Protein AF-A0A7S1WTT3-F1 (afdb_monomer_lite)

Foldseek 3Di:
DDDDDPDPDDPDPDPPPPPPDDFWDADADPDPFQQPGDDTDDDPCVPPDPVVVVVVVVVCVVCVVVDDDDPDDDDDDPADPVVVCCVVVVVVVVDDDDDDPWFWDQGSVGTDTQQPALVCLVVPPVADPVQSVLVLVVVVVCCQVDLDCRNPDPVVCPPPCPVVRDGPPGPRPDDPVPDDPPDDLLVVVVVSVHDPVVSVCCQCVPVVHDD

InterPro domains:
  IPR018203 GDP dissociation inhibitor [PF00996] (63-145)
  IPR018203 GDP dissociation inhibitor [PR00891] (65-82)
  IPR018203 GDP dissociation inhibitor [PR00891] (82-98)
  IPR018203 GDP dissociation inhibitor [PR00891] (131-146)
  IPR018203 GDP dissociation inhibitor [PTHR11787] (59-209)
  IPR036188 FAD/NAD(P)-binding domain superfamily [SSF51905] (62-211)

Structure (mmCIF, N/CA/C/O backbone):
data_AF-A0A7S1WTT3-F1
#
_entry.id   AF-A0A7S1WTT3-F1
#
loop_
_atom_site.group_PDB
_atom_site.id
_atom_site.type_symbol
_atom_site.label_atom_id
_atom_site.label_alt_id
_atom_site.label_comp_id
_atom_site.label_asym_id
_atom_site.label_entity_id
_atom_site.label_seq_id
_atom_site.pdbx_PDB_ins_code
_atom_site.Cartn_x
_atom_site.Cartn_y
_atom_site.Cartn_z
_atom_site.occupancy
_atom_site.B_iso_or_equiv
_atom_site.auth_seq_id
_atom_site.auth_comp_id
_atom_site.auth_asym_id
_atom_site.auth_atom_id
_atom_site.pdbx_PDB_model_num
ATOM 1 N N . SER A 1 1 ? 20.575 56.462 -2.045 1.00 34.00 1 SER A N 1
ATOM 2 C CA . SER A 1 1 ? 19.431 55.923 -1.288 1.00 34.00 1 SER A CA 1
ATOM 3 C C . SER A 1 1 ? 19.045 54.595 -1.907 1.00 34.00 1 SER A C 1
ATOM 5 O O . SER A 1 1 ? 18.912 54.528 -3.119 1.00 34.00 1 SER A O 1
ATOM 7 N N . SER A 1 2 ? 18.969 53.575 -1.046 1.00 36.66 2 SER A N 1
ATOM 8 C CA . SER A 1 2 ? 18.465 52.206 -1.247 1.00 36.66 2 SER A CA 1
ATOM 9 C C . SER A 1 2 ? 19.063 51.354 -2.376 1.00 36.66 2 SER A C 1
ATOM 11 O O . SER A 1 2 ? 18.469 51.181 -3.435 1.00 36.66 2 SER A O 1
ATOM 13 N N . THR A 1 3 ? 20.202 50.733 -2.069 1.00 34.28 3 THR A N 1
ATOM 14 C CA . THR A 1 3 ? 20.540 49.366 -2.487 1.00 34.28 3 THR A CA 1
ATOM 15 C C . THR A 1 3 ? 19.534 48.395 -1.858 1.00 34.28 3 THR A C 1
ATOM 17 O O . THR A 1 3 ? 19.451 48.324 -0.632 1.00 34.28 3 THR A O 1
ATOM 20 N N . GLY A 1 4 ? 18.737 47.708 -2.678 1.00 31.39 4 GLY A N 1
ATOM 21 C CA . GLY A 1 4 ? 17.879 46.605 -2.243 1.00 31.39 4 GLY A CA 1
ATOM 22 C C . GLY A 1 4 ? 18.696 45.320 -2.232 1.00 31.39 4 GLY A C 1
ATOM 23 O O . GLY A 1 4 ? 19.280 44.962 -3.250 1.00 31.39 4 GLY A O 1
ATOM 24 N N . CYS A 1 5 ? 18.799 44.694 -1.065 1.00 32.31 5 CYS A N 1
ATOM 25 C CA . CYS A 1 5 ? 19.439 43.403 -0.884 1.00 32.31 5 CYS A CA 1
ATOM 26 C C . CYS A 1 5 ? 18.532 42.315 -1.471 1.00 32.31 5 CYS A C 1
ATOM 28 O O . CYS A 1 5 ? 17.424 42.121 -0.976 1.00 32.31 5 CYS A O 1
ATOM 30 N N . ASP A 1 6 ? 19.007 41.617 -2.501 1.00 34.12 6 ASP A N 1
ATOM 31 C CA . ASP A 1 6 ? 18.512 40.287 -2.847 1.00 34.12 6 ASP A CA 1
ATOM 32 C C . ASP A 1 6 ? 18.992 39.325 -1.750 1.00 34.12 6 ASP A C 1
ATOM 34 O O . ASP A 1 6 ? 20.166 38.950 -1.704 1.00 34.12 6 ASP A O 1
ATOM 38 N N . GLU A 1 7 ? 18.108 38.986 -0.811 1.00 33.00 7 GLU A N 1
ATOM 39 C CA . GLU A 1 7 ? 18.337 37.867 0.104 1.00 33.00 7 GLU A CA 1
ATOM 40 C C . GLU A 1 7 ? 18.174 36.552 -0.674 1.00 33.00 7 GLU A C 1
ATOM 42 O O . GLU A 1 7 ? 17.130 36.335 -1.298 1.00 33.00 7 GLU A O 1
ATOM 47 N N . PRO A 1 8 ? 19.172 35.653 -0.662 1.00 31.64 8 P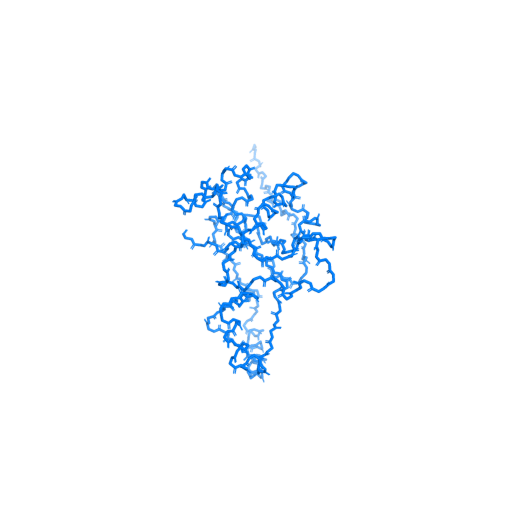RO A N 1
ATOM 48 C CA . PRO A 1 8 ? 18.992 34.319 -1.203 1.00 31.64 8 PRO A CA 1
ATOM 49 C C . PRO A 1 8 ? 18.036 33.546 -0.289 1.00 31.64 8 PRO A C 1
ATOM 51 O O . PRO A 1 8 ? 18.230 33.491 0.924 1.00 31.64 8 PRO A O 1
ATOM 54 N N . LEU A 1 9 ? 16.997 32.958 -0.888 1.00 34.19 9 LEU A N 1
ATOM 55 C CA . LEU A 1 9 ? 16.104 32.005 -0.234 1.00 34.19 9 LEU A CA 1
ATOM 56 C C . LEU A 1 9 ? 16.960 30.914 0.421 1.00 34.19 9 LEU A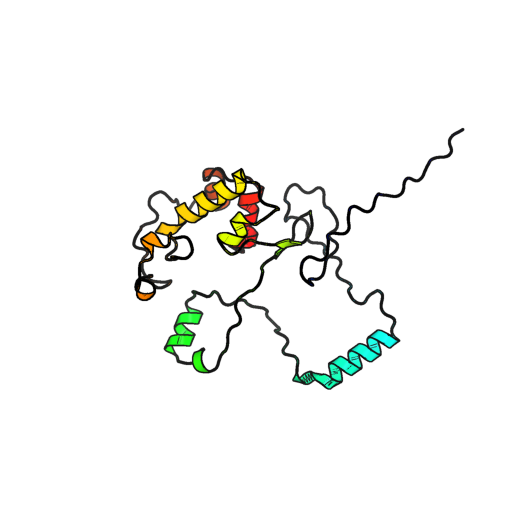 C 1
ATOM 58 O O . LEU A 1 9 ? 17.643 30.175 -0.287 1.00 34.19 9 LEU A O 1
ATOM 62 N N . GLU A 1 10 ? 16.946 30.844 1.754 1.00 29.45 10 GLU A N 1
ATOM 63 C CA . GLU A 1 10 ? 17.620 29.781 2.495 1.00 29.45 10 GLU A CA 1
ATOM 64 C C . GLU A 1 10 ? 17.136 28.419 1.982 1.00 29.45 10 GLU A C 1
ATOM 66 O O . GLU A 1 10 ? 15.959 28.064 2.103 1.00 29.45 10 GLU A O 1
ATOM 71 N N . GLU A 1 11 ? 18.058 27.652 1.401 1.00 32.59 11 GLU A N 1
ATOM 72 C CA . GLU A 1 11 ? 17.874 26.227 1.177 1.00 32.59 11 GLU A CA 1
ATOM 73 C C . GLU A 1 11 ? 17.724 25.569 2.552 1.00 32.59 11 GLU A C 1
ATOM 75 O O . GLU A 1 11 ? 18.688 25.405 3.302 1.00 32.59 11 GLU A O 1
ATOM 80 N N . GLY A 1 12 ? 16.479 25.237 2.907 1.00 32.75 12 GLY A N 1
ATOM 81 C CA . GLY A 1 12 ? 16.183 24.416 4.075 1.00 32.75 12 GLY A CA 1
ATOM 82 C C . GLY A 1 12 ? 16.983 23.108 4.027 1.00 32.75 12 GLY A C 1
ATOM 83 O O . GLY A 1 12 ? 17.355 22.658 2.939 1.00 32.75 12 GLY A O 1
ATOM 84 N N . PRO A 1 13 ? 17.266 22.492 5.189 1.00 31.33 13 PRO A N 1
ATOM 85 C CA . PRO A 1 13 ? 18.195 21.376 5.274 1.00 31.33 13 PRO A CA 1
ATOM 86 C C . PRO A 1 13 ? 17.772 20.280 4.300 1.00 31.33 13 PRO A C 1
ATOM 88 O O . PRO A 1 13 ? 16.629 19.818 4.339 1.00 31.33 13 PRO A O 1
ATOM 91 N N . ALA A 1 14 ? 18.704 19.903 3.419 1.00 36.41 14 ALA A N 1
ATOM 92 C CA . ALA A 1 14 ? 18.564 18.767 2.528 1.00 36.41 14 ALA A CA 1
ATOM 93 C C . ALA A 1 14 ? 18.059 17.590 3.361 1.00 36.41 14 ALA A C 1
ATOM 95 O O . ALA A 1 14 ? 18.724 17.172 4.310 1.00 36.41 14 ALA A O 1
ATOM 96 N N . LEU A 1 15 ? 16.840 17.140 3.057 1.00 41.00 15 LEU A N 1
ATOM 97 C CA . LEU A 1 15 ? 16.194 16.035 3.742 1.00 41.00 15 LEU A CA 1
ATOM 98 C C . LEU A 1 15 ? 17.128 14.835 3.595 1.00 41.00 15 LEU A C 1
ATOM 100 O O . LEU A 1 15 ? 17.243 14.279 2.502 1.00 41.00 15 LEU A O 1
ATOM 104 N N . GLU A 1 16 ? 17.871 14.538 4.662 1.00 37.72 16 GLU A N 1
ATOM 105 C CA . GLU A 1 16 ? 18.918 13.531 4.637 1.00 37.72 16 GLU A CA 1
ATOM 106 C C . GLU A 1 16 ? 18.354 12.228 4.082 1.00 37.72 16 GLU A C 1
ATOM 108 O O . GLU A 1 16 ? 17.255 11.789 4.434 1.00 37.72 16 GLU A O 1
ATOM 113 N N . ASP A 1 17 ? 19.145 11.665 3.176 1.00 40.88 17 ASP A N 1
ATOM 114 C CA . ASP A 1 17 ? 18.942 10.463 2.385 1.00 40.88 17 ASP A CA 1
ATOM 115 C C . ASP A 1 17 ? 18.774 9.233 3.298 1.00 40.88 17 ASP A C 1
ATOM 117 O O . ASP A 1 17 ? 19.653 8.385 3.465 1.00 40.88 17 ASP A O 1
ATOM 121 N N . LEU A 1 18 ? 17.631 9.154 3.977 1.00 39.03 18 LEU A N 1
ATOM 122 C CA . LEU A 1 18 ? 17.260 8.030 4.818 1.00 39.03 18 LEU A CA 1
ATOM 123 C C . LEU A 1 18 ? 16.815 6.883 3.904 1.00 39.03 18 LEU A C 1
ATOM 125 O O . LEU A 1 18 ? 15.642 6.734 3.558 1.00 39.03 18 LEU A O 1
ATOM 129 N N . ALA A 1 19 ? 17.798 6.038 3.586 1.00 36.78 19 ALA A N 1
ATOM 130 C CA . ALA A 1 19 ? 17.664 4.679 3.060 1.00 36.78 19 ALA A CA 1
ATOM 131 C C . ALA A 1 19 ? 17.569 4.491 1.532 1.00 36.78 19 ALA A C 1
ATOM 133 O O . ALA A 1 19 ? 16.895 3.564 1.080 1.00 36.78 19 ALA A O 1
ATOM 134 N N . GLY A 1 20 ? 18.304 5.277 0.736 1.00 39.34 20 GLY A N 1
ATOM 135 C CA . GLY A 1 20 ? 18.549 4.946 -0.677 1.00 39.34 20 GLY A CA 1
ATOM 136 C C . GLY A 1 20 ? 17.296 5.023 -1.545 1.00 39.34 20 GLY A C 1
ATOM 137 O O . GLY A 1 20 ? 17.047 4.157 -2.386 1.00 39.34 20 GLY A O 1
ATOM 138 N N . LEU A 1 21 ? 16.479 6.044 -1.311 1.00 44.81 21 LEU A N 1
ATOM 139 C CA . LEU A 1 21 ? 15.211 6.242 -1.995 1.00 44.81 21 LEU A CA 1
ATOM 140 C C . LEU A 1 21 ? 15.162 7.652 -2.542 1.00 44.81 21 LEU A C 1
ATOM 142 O O . LEU A 1 21 ? 15.484 8.605 -1.845 1.00 44.81 21 LEU A O 1
ATOM 146 N N . THR A 1 22 ? 14.743 7.754 -3.801 1.00 49.81 22 THR A N 1
ATOM 147 C CA . THR A 1 22 ? 14.678 8.997 -4.562 1.00 49.81 22 THR A CA 1
ATOM 148 C C . THR A 1 22 ? 13.976 10.082 -3.750 1.00 49.81 22 THR A C 1
ATOM 150 O O . THR A 1 22 ? 12.755 10.055 -3.593 1.00 49.81 22 THR A O 1
ATOM 153 N N . ALA A 1 23 ? 14.750 11.036 -3.229 1.00 53.06 23 ALA A N 1
ATOM 154 C CA . ALA A 1 23 ? 14.215 12.281 -2.713 1.00 53.06 23 ALA A CA 1
ATOM 155 C C . ALA A 1 23 ? 13.530 12.978 -3.888 1.00 53.06 23 ALA A C 1
ATOM 157 O O . ALA A 1 23 ? 14.186 13.333 -4.868 1.00 53.06 23 ALA A O 1
ATOM 158 N N . VAL A 1 24 ? 12.204 13.097 -3.836 1.00 59.31 24 VAL A N 1
ATOM 159 C CA . VAL A 1 24 ? 11.477 13.759 -4.913 1.00 59.31 24 VAL A CA 1
ATOM 160 C C . VAL A 1 24 ? 11.157 15.183 -4.487 1.00 59.31 24 VAL A C 1
ATOM 162 O O . VAL A 1 24 ? 10.473 15.355 -3.475 1.00 59.31 24 VAL A O 1
ATOM 165 N N . PRO A 1 25 ? 11.635 16.204 -5.220 1.00 58.38 25 PRO A N 1
ATOM 166 C CA . PRO A 1 25 ? 11.313 17.584 -4.908 1.00 58.38 25 PRO A CA 1
ATOM 167 C C . PRO A 1 25 ? 9.807 17.792 -5.089 1.00 58.38 25 PRO A C 1
ATOM 169 O O . PRO A 1 25 ? 9.249 17.606 -6.175 1.00 58.38 25 PRO A O 1
ATOM 172 N N . VAL A 1 26 ? 9.136 18.156 -3.998 1.00 60.28 26 VAL A N 1
ATOM 173 C CA . VAL A 1 26 ? 7.712 18.497 -3.995 1.00 60.28 26 VAL A CA 1
ATOM 174 C C . VAL A 1 26 ? 7.597 20.009 -3.961 1.00 60.28 26 VAL A C 1
ATOM 176 O O . VAL A 1 26 ? 8.197 20.659 -3.109 1.00 60.28 26 VAL A O 1
ATOM 179 N N . VAL A 1 27 ? 6.820 20.579 -4.881 1.00 60.09 27 VAL A N 1
ATOM 180 C CA . VAL A 1 27 ? 6.508 22.010 -4.838 1.00 60.09 27 VAL A CA 1
ATOM 181 C C . VAL A 1 27 ? 5.526 22.249 -3.681 1.00 60.09 27 VAL A C 1
ATOM 183 O O . VAL A 1 27 ? 4.437 21.662 -3.705 1.00 60.09 27 VAL A O 1
ATOM 186 N N . PRO A 1 28 ? 5.862 23.087 -2.678 1.00 56.00 28 PRO A N 1
ATOM 187 C CA . PRO A 1 28 ? 4.945 23.396 -1.587 1.00 56.00 28 PRO A CA 1
ATOM 188 C C . PRO A 1 28 ? 3.672 24.049 -2.140 1.00 56.00 28 PRO A C 1
ATOM 190 O O . PRO A 1 28 ? 3.745 24.948 -2.977 1.00 56.00 28 PRO A O 1
ATOM 193 N N . ASN A 1 29 ? 2.499 23.621 -1.669 1.00 56.88 29 ASN A N 1
ATOM 194 C CA . ASN A 1 29 ? 1.217 24.240 -2.014 1.00 56.88 29 ASN A CA 1
ATOM 195 C C . ASN A 1 29 ? 0.526 24.753 -0.744 1.00 56.88 29 ASN A C 1
ATOM 197 O O . ASN A 1 29 ? 0.441 23.996 0.223 1.00 56.88 29 ASN A O 1
ATOM 201 N N . PRO A 1 30 ? -0.005 25.989 -0.743 1.00 55.06 30 PRO A N 1
ATOM 202 C CA . PRO A 1 30 ? -0.791 26.542 0.363 1.00 55.06 30 PRO A CA 1
ATOM 203 C C . PRO A 1 30 ? -2.171 25.885 0.603 1.00 55.06 30 PRO A C 1
ATOM 205 O O . PRO A 1 30 ? -2.935 26.384 1.427 1.00 55.06 30 PRO A O 1
ATOM 208 N N . ALA A 1 31 ? -2.539 24.809 -0.102 1.00 56.53 31 ALA A N 1
ATOM 209 C CA . ALA A 1 31 ? -3.820 24.125 0.090 1.00 56.53 31 ALA A CA 1
ATOM 210 C C . ALA A 1 31 ? -3.986 23.519 1.504 1.00 56.53 31 ALA A C 1
ATOM 212 O O . ALA A 1 31 ? -3.024 23.108 2.147 1.00 56.53 31 ALA A O 1
ATOM 213 N N . SER A 1 32 ? -5.237 23.444 1.976 1.00 56.31 32 SER A N 1
ATOM 214 C CA . SER A 1 32 ? -5.604 23.055 3.349 1.00 56.31 32 SER A CA 1
ATOM 215 C C . SER A 1 32 ? -5.439 21.567 3.681 1.00 56.31 32 SER A C 1
ATOM 217 O O . SER A 1 32 ? -5.483 21.214 4.858 1.00 56.31 32 SER A O 1
ATOM 219 N N . SER A 1 33 ? -5.259 20.702 2.678 1.00 63.56 33 SER A N 1
ATOM 220 C CA . SER A 1 33 ? -5.008 19.269 2.860 1.00 63.56 33 SER A CA 1
ATOM 221 C C . SER A 1 33 ? -3.569 18.942 2.483 1.00 63.56 33 SER A C 1
ATOM 223 O O . SER A 1 33 ? -3.071 19.376 1.440 1.00 63.56 33 SER A O 1
ATOM 225 N N . CYS A 1 34 ? -2.897 18.121 3.294 1.00 52.19 34 CYS A N 1
ATOM 226 C CA . CYS A 1 34 ? -1.527 17.709 2.996 1.00 52.19 34 CYS A CA 1
ATOM 227 C C . CYS A 1 34 ? -1.426 16.737 1.801 1.00 52.19 34 CYS A C 1
ATOM 229 O O . CYS A 1 34 ? -0.313 16.450 1.366 1.00 52.19 34 CYS A O 1
ATOM 231 N N . PHE A 1 35 ? -2.561 16.318 1.220 1.00 57.34 35 PHE A N 1
ATOM 232 C CA . PHE A 1 35 ? -2.655 15.394 0.080 1.00 57.34 35 PHE A CA 1
ATOM 233 C C . PHE A 1 35 ? -3.205 16.023 -1.217 1.00 57.34 35 PHE A C 1
ATOM 235 O O . PHE A 1 35 ? -3.207 15.373 -2.265 1.00 57.34 35 PHE A O 1
ATOM 242 N N . SER A 1 36 ? -3.649 17.288 -1.198 1.00 55.47 36 SER A N 1
ATOM 243 C CA . SER A 1 36 ? -4.337 17.919 -2.340 1.00 55.47 36 SER A CA 1
ATOM 244 C C . SER A 1 36 ? -3.418 18.544 -3.401 1.00 55.47 36 SER A C 1
ATOM 246 O O . SER A 1 36 ? -3.912 19.143 -4.354 1.00 55.47 36 SER A O 1
ATOM 248 N N . CYS A 1 37 ? -2.090 18.423 -3.285 1.00 51.19 37 CYS A N 1
ATOM 249 C CA . CYS A 1 37 ? -1.160 18.921 -4.301 1.00 51.19 37 CYS A CA 1
ATOM 250 C C . CYS A 1 37 ? -0.267 17.811 -4.846 1.00 51.19 37 CYS A C 1
ATOM 252 O O . CYS A 1 37 ? 0.665 17.368 -4.181 1.00 51.19 37 CYS A O 1
ATOM 254 N N . ARG A 1 38 ? -0.539 17.368 -6.075 1.00 60.22 38 ARG A N 1
ATOM 255 C CA . ARG A 1 38 ? 0.203 16.277 -6.717 1.00 60.22 38 ARG A CA 1
ATOM 256 C C . ARG A 1 38 ? 0.833 16.738 -8.030 1.00 60.22 38 ARG A C 1
ATOM 258 O O . ARG A 1 38 ? 0.511 16.213 -9.090 1.00 60.22 38 ARG A O 1
ATOM 265 N N . LYS A 1 39 ? 1.729 17.730 -7.983 1.00 60.25 39 LYS A N 1
ATOM 266 C CA . LYS A 1 39 ? 2.664 17.957 -9.096 1.00 60.25 39 LYS A CA 1
ATOM 267 C C . LYS A 1 39 ? 4.067 17.589 -8.644 1.00 60.25 39 LYS A C 1
ATOM 269 O O . LYS A 1 39 ? 4.728 18.340 -7.935 1.00 60.25 39 LYS A O 1
ATOM 274 N N . LEU A 1 40 ? 4.471 16.392 -9.045 1.00 65.56 40 LEU A N 1
ATOM 275 C CA . LEU A 1 40 ? 5.802 15.859 -8.831 1.00 65.56 40 LEU A CA 1
ATOM 276 C C . LEU A 1 40 ? 6.669 16.236 -10.034 1.00 65.56 40 LEU A C 1
ATOM 278 O O . LEU A 1 40 ? 6.284 15.948 -11.169 1.00 65.56 40 LEU A O 1
ATOM 282 N N . VAL A 1 41 ? 7.816 16.874 -9.807 1.00 67.69 41 VAL A N 1
ATOM 283 C CA . VAL A 1 41 ? 8.829 17.042 -10.856 1.00 67.69 41 VAL A CA 1
ATOM 284 C C . VAL A 1 41 ? 9.845 15.925 -10.668 1.00 67.69 41 VAL A C 1
ATOM 286 O O . VAL A 1 41 ? 10.650 15.954 -9.743 1.00 67.69 41 VAL A O 1
ATOM 289 N N . TRP A 1 42 ? 9.754 14.904 -11.516 1.00 71.12 42 TRP A N 1
ATOM 290 C CA . TRP A 1 42 ? 10.655 13.756 -11.514 1.00 71.12 42 TRP A CA 1
ATOM 291 C C . TRP A 1 42 ? 11.407 13.747 -12.845 1.00 71.12 42 TRP A C 1
ATOM 293 O O . TRP A 1 42 ? 10.859 13.329 -13.863 1.00 71.12 42 TRP A O 1
ATOM 303 N N . ASP A 1 43 ? 12.652 14.222 -12.836 1.00 76.31 43 ASP A N 1
ATOM 304 C CA . ASP A 1 43 ? 13.564 14.126 -13.979 1.00 76.31 43 ASP A CA 1
ATOM 305 C C . ASP A 1 43 ? 14.957 13.638 -13.532 1.00 76.31 43 ASP A C 1
ATOM 307 O O . ASP A 1 43 ? 15.884 14.426 -13.344 1.00 76.31 43 ASP A O 1
ATOM 311 N N . PRO A 1 44 ? 15.126 12.321 -13.321 1.00 75.81 44 PRO A N 1
ATOM 312 C CA . PRO A 1 44 ? 16.371 11.726 -12.845 1.00 75.81 44 PRO A CA 1
ATOM 313 C C . PRO A 1 44 ? 17.454 11.701 -13.932 1.00 75.81 44 PRO A C 1
ATOM 315 O O . PRO A 1 44 ? 18.582 11.277 -13.667 1.00 75.81 44 PRO A O 1
ATOM 318 N N . TYR A 1 45 ? 17.114 12.104 -15.161 1.00 82.50 45 TYR A N 1
ATOM 319 C CA . TYR A 1 45 ? 17.997 12.067 -16.320 1.00 82.50 45 TYR A CA 1
ATOM 320 C C . TYR A 1 45 ? 18.295 13.459 -16.892 1.00 82.50 45 TYR A C 1
ATOM 322 O O . TYR A 1 45 ? 19.216 13.569 -17.692 1.00 82.50 45 TYR A O 1
ATOM 330 N N . GLY A 1 46 ? 17.607 14.516 -16.452 1.00 79.88 46 GLY A N 1
ATOM 331 C CA . GLY A 1 46 ? 17.738 15.874 -16.994 1.00 79.88 46 GLY A CA 1
ATOM 332 C C . GLY A 1 46 ? 19.121 16.509 -16.861 1.00 79.88 46 GLY A C 1
ATOM 333 O O . GLY A 1 46 ? 19.462 17.400 -17.630 1.00 79.88 46 GLY A O 1
ATOM 334 N N . ALA A 1 47 ? 19.940 16.034 -15.919 1.00 81.75 47 ALA A N 1
ATOM 335 C CA . ALA A 1 47 ? 21.327 16.472 -15.755 1.00 81.75 47 ALA A CA 1
ATOM 336 C C . ALA A 1 47 ? 22.340 15.658 -16.587 1.00 81.75 47 ALA A C 1
ATOM 338 O O . ALA A 1 47 ? 23.528 15.976 -16.567 1.00 81.75 47 ALA A O 1
ATOM 339 N N . ARG A 1 48 ? 21.909 14.593 -17.279 1.00 86.88 48 ARG A N 1
ATOM 340 C CA . ARG A 1 48 ? 22.801 13.705 -18.040 1.00 86.88 48 ARG A CA 1
ATOM 341 C C . ARG A 1 48 ? 22.980 14.193 -19.471 1.00 86.88 48 ARG A C 1
ATOM 343 O O . ARG A 1 48 ? 22.031 14.629 -20.116 1.00 86.88 48 ARG A O 1
ATOM 350 N N . SER A 1 49 ? 24.196 14.060 -19.983 1.00 94.12 49 SER A N 1
ATOM 351 C CA . SER A 1 49 ? 24.499 14.300 -21.393 1.00 94.12 49 SER A CA 1
ATOM 352 C C . SER A 1 49 ? 23.874 13.234 -22.303 1.00 94.12 49 SER A C 1
ATOM 354 O O . SER A 1 49 ? 23.583 12.110 -21.882 1.00 94.12 49 SER A O 1
ATOM 356 N N . GLU A 1 50 ? 23.704 13.566 -23.585 1.00 91.50 50 GLU A N 1
ATOM 357 C CA . GLU A 1 50 ? 23.169 12.624 -24.578 1.00 91.50 50 GLU A CA 1
ATOM 358 C C . GLU A 1 50 ? 24.064 11.378 -24.717 1.00 91.50 50 GLU A C 1
ATOM 360 O O . GLU A 1 50 ? 23.567 10.261 -24.854 1.00 91.50 50 GLU A O 1
ATOM 365 N N . GLU A 1 51 ? 25.385 11.543 -24.598 1.00 93.50 51 GLU A N 1
ATOM 366 C CA . GLU A 1 51 ? 26.350 10.438 -24.648 1.00 93.50 51 GLU A CA 1
ATOM 367 C C . GLU A 1 51 ? 26.161 9.462 -23.477 1.00 93.50 51 GLU A C 1
ATOM 369 O O . GLU A 1 51 ? 26.110 8.244 -23.675 1.00 93.50 51 GLU A O 1
ATOM 374 N N . GLU A 1 52 ? 25.977 9.981 -22.259 1.00 92.69 52 GLU A N 1
ATOM 375 C CA . GLU A 1 52 ? 25.682 9.166 -21.075 1.00 92.69 52 GLU A CA 1
ATOM 376 C C . GLU A 1 52 ? 24.333 8.448 -21.203 1.00 92.69 52 GLU A C 1
ATOM 378 O O . GLU A 1 52 ? 24.211 7.279 -20.824 1.00 92.69 52 GLU A O 1
ATOM 383 N N . MET A 1 53 ? 23.323 9.113 -21.770 1.00 92.12 53 MET A N 1
ATOM 384 C CA . MET A 1 53 ? 22.017 8.507 -22.039 1.00 92.12 53 MET A CA 1
ATOM 385 C C . MET A 1 53 ? 22.103 7.390 -23.080 1.00 92.12 53 MET A C 1
ATOM 387 O O . MET A 1 53 ? 21.460 6.345 -22.928 1.00 92.12 53 MET A O 1
ATOM 391 N N . GLN A 1 54 ? 22.924 7.562 -24.115 1.00 92.88 54 GLN A N 1
ATOM 392 C CA . GLN A 1 54 ? 23.153 6.548 -25.139 1.00 92.88 54 GLN A CA 1
ATOM 393 C C . GLN A 1 54 ? 23.889 5.329 -24.569 1.00 92.88 54 GLN A C 1
ATOM 395 O O . GLN A 1 54 ? 23.494 4.190 -24.836 1.00 92.88 54 GLN A O 1
ATOM 400 N N . ALA A 1 55 ? 24.905 5.553 -23.734 1.00 93.38 55 ALA A N 1
ATOM 401 C CA . ALA A 1 55 ? 25.606 4.488 -23.025 1.00 93.38 55 ALA A CA 1
ATOM 402 C C . ALA A 1 55 ? 24.665 3.719 -22.081 1.00 93.38 55 ALA A C 1
ATOM 404 O O . ALA A 1 55 ? 24.675 2.486 -22.079 1.00 93.38 55 ALA A O 1
ATOM 405 N N . LEU A 1 56 ? 23.798 4.423 -21.342 1.00 90.44 56 LEU A N 1
ATOM 406 C CA . LEU A 1 56 ? 22.795 3.812 -20.466 1.00 90.44 56 LEU A CA 1
ATOM 407 C C . LEU A 1 56 ? 21.801 2.953 -21.256 1.00 90.44 56 LEU A C 1
ATOM 409 O O . LEU A 1 56 ? 21.538 1.814 -20.876 1.00 90.44 56 LEU A O 1
ATOM 413 N N . ARG A 1 57 ? 21.277 3.460 -22.380 1.00 91.06 57 ARG A N 1
ATOM 414 C CA . ARG A 1 57 ? 20.384 2.691 -23.265 1.00 91.06 57 ARG A CA 1
ATOM 415 C C . ARG A 1 57 ? 21.065 1.432 -23.793 1.00 91.06 57 ARG A C 1
ATOM 417 O O . ARG A 1 57 ? 20.448 0.369 -23.806 1.00 91.06 57 ARG A O 1
ATOM 424 N N . ALA A 1 58 ? 22.329 1.538 -24.200 1.00 94.06 58 ALA A N 1
ATOM 425 C CA . ALA A 1 58 ? 23.102 0.392 -24.664 1.00 94.06 58 ALA A CA 1
ATOM 426 C C . ALA A 1 58 ? 23.307 -0.646 -23.548 1.00 94.06 58 ALA A C 1
ATOM 428 O O . ALA A 1 58 ? 23.177 -1.844 -23.800 1.00 94.06 58 ALA A O 1
ATOM 429 N N . ASP A 1 59 ? 23.586 -0.213 -22.317 1.00 91.62 59 ASP A N 1
ATOM 430 C CA . ASP A 1 59 ? 23.728 -1.107 -21.164 1.00 91.62 59 ASP A CA 1
ATOM 431 C C . ASP A 1 59 ? 22.411 -1.802 -20.783 1.00 91.62 59 ASP A C 1
ATOM 433 O O . ASP A 1 59 ? 22.375 -3.025 -20.621 1.00 91.62 59 ASP A O 1
ATOM 437 N N . VAL A 1 60 ? 21.308 -1.051 -20.716 1.00 90.88 60 VAL A N 1
ATOM 438 C CA . VAL A 1 60 ? 19.968 -1.608 -20.468 1.00 90.88 60 VAL A CA 1
ATOM 439 C C . VAL A 1 60 ? 19.605 -2.615 -21.560 1.00 90.88 60 VAL A C 1
ATOM 441 O O . VAL A 1 60 ? 19.137 -3.711 -21.250 1.00 90.88 60 VAL A O 1
ATOM 444 N N . GLY A 1 61 ? 19.903 -2.293 -22.823 1.00 92.69 61 GLY A N 1
ATOM 445 C CA . GLY A 1 61 ? 19.677 -3.173 -23.970 1.00 92.69 61 GLY A CA 1
ATOM 446 C C . GLY A 1 61 ? 20.443 -4.496 -23.886 1.00 92.69 61 GLY A C 1
ATOM 447 O O . GLY A 1 61 ? 19.877 -5.546 -24.183 1.00 92.69 61 GLY A O 1
ATOM 448 N N . LYS A 1 62 ? 21.693 -4.489 -23.399 1.00 95.19 62 LYS A N 1
ATOM 449 C CA . LYS A 1 62 ? 22.474 -5.726 -23.177 1.00 95.19 62 LYS A CA 1
ATOM 450 C C . LYS A 1 62 ? 21.815 -6.673 -22.174 1.00 95.19 62 LYS A C 1
ATOM 452 O O . LYS A 1 62 ? 22.034 -7.879 -22.243 1.00 95.19 62 LYS A O 1
ATOM 457 N N . ARG A 1 63 ? 21.025 -6.138 -21.241 1.00 92.81 63 ARG A N 1
ATOM 458 C CA . ARG A 1 63 ? 20.358 -6.890 -20.171 1.00 92.81 63 ARG A CA 1
ATOM 459 C C . ARG A 1 63 ? 18.842 -6.932 -20.346 1.00 92.81 63 ARG A C 1
ATOM 461 O O . ARG A 1 63 ? 18.147 -7.138 -19.362 1.00 92.81 63 ARG A O 1
ATOM 468 N N . ALA A 1 64 ? 18.325 -6.776 -21.568 1.00 90.94 64 ALA A N 1
ATOM 469 C CA . ALA A 1 64 ? 16.885 -6.680 -21.829 1.00 90.94 64 ALA A CA 1
ATOM 470 C C . ALA A 1 64 ? 16.062 -7.807 -21.167 1.00 90.94 64 ALA A C 1
ATOM 472 O O . ALA A 1 64 ? 15.049 -7.532 -20.536 1.00 90.94 64 ALA A O 1
ATOM 473 N N . ASN A 1 65 ? 16.552 -9.052 -21.212 1.00 93.12 65 ASN A N 1
ATOM 474 C CA . ASN A 1 65 ? 15.869 -10.221 -20.637 1.00 93.12 65 ASN A CA 1
ATOM 475 C C . ASN A 1 65 ? 15.953 -10.322 -19.102 1.00 93.12 65 ASN A C 1
ATOM 477 O O . ASN A 1 65 ? 15.345 -11.213 -18.519 1.00 93.12 65 ASN A O 1
ATOM 481 N N . ALA A 1 66 ? 16.730 -9.459 -18.445 1.00 94.38 66 ALA A N 1
ATOM 482 C CA . ALA A 1 66 ? 16.820 -9.408 -16.986 1.00 94.38 66 ALA A CA 1
ATOM 483 C C . ALA A 1 66 ? 15.732 -8.520 -16.361 1.00 94.38 66 ALA A C 1
ATOM 485 O O . ALA A 1 66 ? 15.622 -8.462 -15.138 1.00 94.38 66 ALA A O 1
ATOM 486 N N . TRP A 1 67 ? 14.952 -7.812 -17.182 1.00 92.25 67 TRP A N 1
ATOM 487 C CA . TRP A 1 67 ? 13.921 -6.891 -16.725 1.00 92.25 67 TRP A CA 1
ATOM 488 C C . TRP A 1 67 ? 12.537 -7.493 -16.944 1.00 92.25 67 TRP A C 1
ATOM 490 O O . TRP A 1 67 ? 12.222 -7.996 -18.018 1.00 92.25 67 TRP A O 1
ATOM 500 N N . SER A 1 68 ? 11.695 -7.399 -15.922 1.00 92.56 68 SER A N 1
ATOM 501 C CA . SER A 1 68 ? 10.254 -7.620 -16.022 1.00 92.56 68 SER A CA 1
ATOM 502 C C . SER A 1 68 ? 9.579 -6.311 -15.644 1.00 92.56 68 SER A C 1
ATOM 504 O O . SER A 1 68 ? 9.841 -5.774 -14.570 1.00 92.56 68 SER A O 1
ATOM 506 N N . ILE A 1 69 ? 8.796 -5.752 -16.566 1.00 92.25 69 ILE A N 1
ATOM 507 C CA . ILE A 1 69 ? 8.122 -4.467 -16.380 1.00 92.25 69 ILE A CA 1
ATOM 508 C C . ILE A 1 69 ? 6.628 -4.739 -16.333 1.00 92.25 69 ILE A C 1
ATOM 510 O O . ILE A 1 69 ? 6.036 -5.174 -17.322 1.00 92.25 69 ILE A O 1
ATOM 514 N N . ASP A 1 70 ? 6.026 -4.448 -15.189 1.00 94.56 70 ASP A N 1
ATOM 515 C CA . ASP A 1 70 ? 4.590 -4.578 -15.021 1.00 94.56 70 ASP A CA 1
ATOM 516 C C . ASP A 1 70 ? 3.874 -3.437 -15.742 1.00 94.56 70 ASP A C 1
ATOM 518 O O . ASP A 1 70 ? 4.111 -2.257 -15.482 1.00 94.56 70 ASP A O 1
ATOM 522 N N . VAL A 1 71 ? 2.954 -3.791 -16.640 1.00 94.94 71 VAL A N 1
ATOM 523 C CA . VAL A 1 71 ? 2.084 -2.815 -17.319 1.00 94.94 71 VAL A CA 1
ATOM 524 C C . VAL A 1 71 ? 1.033 -2.263 -16.353 1.00 94.94 71 VAL A C 1
ATOM 526 O O . VAL A 1 71 ? 0.624 -1.109 -16.458 1.00 94.94 71 VAL A O 1
ATOM 529 N N . VAL A 1 72 ? 0.595 -3.090 -15.400 1.00 94.00 72 VAL A N 1
ATOM 530 C CA . VAL A 1 72 ? -0.397 -2.731 -14.385 1.00 94.00 72 VAL A CA 1
ATOM 531 C C . VAL A 1 72 ? 0.162 -3.119 -13.017 1.00 94.00 72 VAL A C 1
ATOM 533 O O . VAL A 1 72 ? -0.032 -4.257 -12.589 1.00 94.00 72 VAL A O 1
ATOM 536 N N . PRO A 1 73 ? 0.860 -2.205 -12.321 1.00 91.12 73 PRO A N 1
ATOM 537 C CA . PRO A 1 73 ? 1.393 -2.498 -11.000 1.00 91.12 73 PRO A CA 1
ATOM 538 C C . PRO A 1 73 ? 0.239 -2.734 -10.021 1.00 91.12 73 PRO A C 1
ATOM 540 O O . PRO A 1 73 ? -0.635 -1.882 -9.836 1.00 91.12 73 PRO A O 1
ATOM 543 N N . ARG A 1 74 ? 0.216 -3.915 -9.401 1.00 90.31 74 ARG A N 1
ATOM 544 C CA . ARG A 1 74 ? -0.777 -4.312 -8.397 1.00 90.31 74 ARG A CA 1
ATOM 545 C C . ARG A 1 74 ? -0.064 -4.908 -7.195 1.00 90.31 74 ARG A C 1
ATOM 547 O O . ARG A 1 74 ? 0.928 -5.614 -7.337 1.00 90.31 74 ARG A O 1
ATOM 554 N N . LEU A 1 75 ? -0.604 -4.641 -6.013 1.00 90.31 75 LEU A N 1
ATOM 555 C CA . LEU A 1 75 ? -0.188 -5.299 -4.782 1.00 90.31 75 LEU A CA 1
ATOM 556 C C . LEU A 1 75 ? -1.174 -6.420 -4.462 1.00 90.31 75 LEU A C 1
ATOM 558 O O . LEU A 1 75 ? -2.381 -6.261 -4.645 1.00 90.31 75 LEU A O 1
ATOM 562 N N . LEU A 1 76 ? -0.654 -7.539 -3.964 1.00 91.94 76 LEU A N 1
ATOM 563 C CA . LEU A 1 76 ? -1.465 -8.618 -3.418 1.00 91.94 76 LEU A CA 1
ATOM 564 C C . LEU A 1 76 ? -1.585 -8.420 -1.908 1.00 91.94 76 LEU A C 1
ATOM 566 O O . LEU A 1 76 ? -0.580 -8.410 -1.196 1.00 91.94 76 LEU A O 1
ATOM 570 N N . PHE A 1 77 ? -2.810 -8.269 -1.409 1.00 89.38 77 PHE A N 1
ATOM 571 C CA . PHE A 1 77 ? -3.037 -8.254 0.030 1.00 89.38 77 PHE A CA 1
ATOM 572 C C . PHE A 1 77 ? -2.727 -9.635 0.604 1.00 89.38 77 PHE A C 1
ATOM 574 O O . PHE A 1 77 ? -3.250 -10.637 0.117 1.00 89.38 77 PHE A O 1
ATOM 581 N N . GLY A 1 78 ? -1.921 -9.678 1.673 1.00 86.44 78 GLY A N 1
ATOM 582 C CA . GLY A 1 78 ? -1.518 -10.932 2.326 1.00 86.44 78 GLY A CA 1
ATOM 583 C C . GLY A 1 78 ? -2.690 -11.769 2.848 1.00 86.44 78 GLY A C 1
ATOM 584 O O . GLY A 1 78 ? -2.536 -12.961 3.083 1.00 86.44 78 GLY A O 1
ATOM 585 N N . ARG A 1 79 ? -3.867 -11.152 2.984 1.00 84.06 79 ARG A N 1
ATOM 586 C CA . ARG A 1 79 ? -5.146 -11.814 3.206 1.00 84.06 79 ARG A CA 1
ATOM 587 C C . ARG A 1 79 ? -6.154 -11.279 2.193 1.00 84.06 79 ARG A C 1
ATOM 589 O O . ARG A 1 79 ? -6.578 -10.131 2.294 1.00 84.06 79 ARG A O 1
ATOM 596 N N . SER A 1 80 ? -6.498 -12.101 1.214 1.00 88.00 80 SER A N 1
ATOM 597 C CA . SER A 1 80 ? -7.498 -11.806 0.187 1.00 88.00 80 SER A CA 1
ATOM 598 C C . SER A 1 80 ? -8.003 -13.105 -0.428 1.00 88.00 80 SER A C 1
ATOM 600 O O . SER A 1 80 ? -7.288 -14.102 -0.418 1.00 88.00 80 SER A O 1
ATOM 602 N N . GLU A 1 81 ? -9.191 -13.067 -1.027 1.00 89.25 81 GLU A N 1
ATOM 603 C CA . GLU A 1 81 ? -9.774 -14.213 -1.738 1.00 89.25 81 GLU A CA 1
ATOM 604 C C . GLU A 1 81 ? -8.834 -14.767 -2.824 1.00 89.25 81 GLU A C 1
ATOM 606 O O . GLU A 1 81 ? -8.727 -15.973 -3.016 1.00 89.25 81 GLU A O 1
ATOM 611 N N . LEU A 1 82 ? -8.071 -13.895 -3.495 1.00 92.25 82 LEU A N 1
ATOM 612 C CA . LEU A 1 82 ? -7.083 -14.315 -4.489 1.00 92.25 82 LEU A CA 1
ATOM 613 C C . LEU A 1 82 ? -5.978 -15.191 -3.877 1.00 92.25 82 LEU A C 1
ATOM 615 O O . LEU A 1 82 ? -5.549 -16.153 -4.508 1.00 92.25 82 LEU A O 1
ATOM 619 N N . VAL A 1 83 ? -5.521 -14.885 -2.658 1.00 92.38 83 VAL A N 1
ATOM 620 C CA . VAL A 1 83 ? -4.540 -15.731 -1.957 1.00 92.38 83 VAL A CA 1
ATOM 621 C C . VAL A 1 83 ? -5.139 -17.107 -1.673 1.00 92.38 83 VAL A C 1
ATOM 623 O O . VAL A 1 83 ? -4.471 -18.109 -1.927 1.00 92.38 83 VAL A O 1
ATOM 626 N N . ASP A 1 84 ? -6.394 -17.161 -1.228 1.00 90.69 84 ASP A N 1
ATOM 627 C CA . ASP A 1 84 ? -7.083 -18.420 -0.932 1.00 90.69 84 ASP A CA 1
ATOM 628 C C . ASP A 1 84 ? -7.196 -19.288 -2.200 1.00 90.69 84 ASP A C 1
ATOM 630 O O . ASP A 1 84 ? -6.758 -20.440 -2.205 1.00 90.69 84 ASP A O 1
ATOM 634 N N . VAL A 1 85 ? -7.618 -18.705 -3.329 1.00 94.38 85 VAL A N 1
ATOM 635 C CA . VAL A 1 85 ? -7.684 -19.397 -4.631 1.00 94.38 85 VAL A CA 1
ATOM 636 C C . VAL A 1 85 ? -6.311 -19.900 -5.090 1.00 94.38 85 VAL A C 1
ATOM 638 O O . VAL A 1 85 ? -6.193 -21.016 -5.608 1.00 94.38 85 VAL A O 1
ATOM 641 N N . LEU A 1 86 ? -5.245 -19.111 -4.919 1.00 95.44 86 LEU A N 1
ATOM 642 C CA . LEU A 1 86 ? -3.884 -19.520 -5.293 1.00 95.44 86 LEU A CA 1
ATOM 643 C C . LEU A 1 86 ? -3.401 -20.727 -4.479 1.00 95.44 86 LEU A C 1
ATOM 645 O O . LEU A 1 86 ? -2.699 -21.590 -5.018 1.00 95.44 86 LEU A O 1
ATOM 649 N N . VAL A 1 87 ? -3.771 -20.792 -3.199 1.00 93.25 87 VAL A N 1
ATOM 650 C CA . VAL A 1 87 ? -3.444 -21.913 -2.311 1.00 93.25 87 VAL A CA 1
ATOM 651 C C . VAL A 1 87 ? -4.271 -23.145 -2.675 1.00 93.25 87 VAL A C 1
ATOM 653 O O . VAL A 1 87 ? -3.693 -24.208 -2.904 1.00 93.25 87 VAL A O 1
ATOM 656 N N . GLU A 1 88 ? -5.592 -23.008 -2.793 1.00 94.62 88 GLU A N 1
ATOM 657 C CA . GLU A 1 88 ? -6.517 -24.114 -3.081 1.00 94.62 88 GLU A CA 1
ATOM 658 C C . GLU A 1 88 ? -6.262 -24.760 -4.447 1.00 94.62 88 GLU A C 1
ATOM 660 O O . GLU A 1 88 ? -6.254 -25.984 -4.574 1.00 94.62 88 GLU A O 1
ATOM 665 N N . SER A 1 89 ? -5.975 -23.951 -5.470 1.00 97.25 89 SER A N 1
ATOM 666 C CA . SER A 1 89 ? -5.609 -24.439 -6.809 1.00 97.25 89 SER A CA 1
ATOM 667 C C . SER A 1 89 ? -4.205 -25.058 -6.871 1.00 97.25 89 SER A C 1
ATOM 669 O O . SER A 1 89 ? -3.838 -25.695 -7.862 1.00 97.25 89 SER A O 1
ATOM 671 N N . GLY A 1 90 ? -3.383 -24.859 -5.836 1.00 96.38 90 GLY A N 1
ATOM 672 C CA . GLY A 1 90 ? -1.989 -25.285 -5.794 1.00 96.38 90 GLY A CA 1
ATOM 673 C C . GLY A 1 90 ? -1.050 -24.487 -6.706 1.00 96.38 90 GLY A C 1
ATOM 674 O O . GLY A 1 90 ? 0.116 -24.882 -6.824 1.00 96.38 90 GLY A O 1
ATOM 675 N N . VAL A 1 91 ? -1.523 -23.394 -7.326 1.00 97.56 91 VAL A N 1
ATOM 676 C CA . VAL A 1 91 ? -0.731 -22.477 -8.171 1.00 97.56 91 VAL A CA 1
ATOM 677 C C . VAL A 1 91 ? 0.325 -21.738 -7.351 1.00 97.56 91 VAL A C 1
ATOM 679 O O . VAL A 1 91 ? 1.416 -21.480 -7.856 1.00 97.56 91 VAL A O 1
ATOM 682 N N . ALA A 1 92 ? 0.058 -21.483 -6.067 1.00 95.19 92 ALA A N 1
ATOM 683 C CA . ALA A 1 92 ? 1.007 -20.849 -5.151 1.00 95.19 92 ALA A CA 1
ATOM 684 C C . ALA A 1 92 ? 2.375 -21.560 -5.085 1.00 95.19 92 ALA A C 1
ATOM 686 O O . ALA A 1 92 ? 3.369 -20.927 -4.757 1.00 95.19 92 ALA A O 1
ATOM 687 N N . ARG A 1 93 ? 2.461 -22.852 -5.443 1.00 96.12 93 ARG A N 1
ATOM 688 C CA . ARG A 1 93 ? 3.726 -23.616 -5.495 1.00 96.12 93 ARG A CA 1
ATOM 689 C C . ARG A 1 93 ? 4.682 -23.175 -6.607 1.00 96.12 93 ARG A C 1
ATOM 691 O O . ARG A 1 93 ? 5.840 -23.576 -6.590 1.00 96.12 93 ARG A O 1
ATOM 698 N N . TYR A 1 94 ? 4.193 -22.406 -7.577 1.00 97.25 94 TYR A N 1
ATOM 699 C CA . TYR A 1 94 ? 4.968 -21.902 -8.714 1.00 97.25 94 TYR A CA 1
ATOM 700 C C . TYR A 1 94 ? 5.272 -20.406 -8.606 1.00 97.25 94 TYR A C 1
ATOM 702 O O . TYR A 1 94 ? 5.827 -19.828 -9.537 1.00 97.25 94 TYR A O 1
ATOM 710 N N . LEU A 1 95 ? 4.872 -19.774 -7.503 1.00 96.12 95 LEU A N 1
ATOM 711 C CA . LEU A 1 95 ? 5.028 -18.347 -7.271 1.00 96.12 95 LEU A CA 1
ATOM 712 C C . LEU A 1 95 ? 5.863 -18.129 -6.013 1.00 96.12 95 LEU A C 1
ATOM 714 O O . LEU A 1 95 ? 5.735 -18.852 -5.028 1.00 96.12 95 LEU A O 1
ATOM 718 N N . GLU A 1 96 ? 6.676 -17.083 -6.035 1.00 95.12 96 GLU A N 1
ATOM 719 C CA . GLU A 1 96 ? 7.337 -16.556 -4.848 1.00 95.12 96 GLU A CA 1
ATOM 720 C C . GLU A 1 96 ? 6.833 -15.136 -4.606 1.00 95.12 96 GLU A C 1
ATOM 722 O O . GLU A 1 96 ? 6.617 -14.368 -5.545 1.00 95.12 96 GLU A O 1
ATOM 727 N N . PHE A 1 97 ? 6.635 -14.782 -3.337 1.00 94.06 97 PHE A N 1
ATOM 728 C CA . PHE A 1 97 ? 6.134 -13.469 -2.949 1.00 94.06 97 PHE A CA 1
ATOM 729 C C . PHE A 1 97 ? 7.180 -12.733 -2.126 1.00 94.06 97 PHE A C 1
ATOM 731 O O . PHE A 1 97 ? 7.750 -13.280 -1.181 1.00 94.06 97 PHE A O 1
ATOM 738 N N . GLN A 1 98 ? 7.383 -11.458 -2.447 1.00 93.31 98 GLN A N 1
ATOM 739 C CA . GLN A 1 98 ? 8.160 -10.550 -1.619 1.00 93.31 98 GLN A CA 1
ATOM 740 C C . GLN A 1 98 ? 7.215 -9.619 -0.861 1.00 93.31 98 GLN A C 1
ATOM 742 O O . GLN A 1 98 ? 6.416 -8.902 -1.459 1.00 93.31 98 GLN A O 1
ATOM 747 N N . GLY A 1 99 ? 7.322 -9.623 0.468 1.00 90.31 99 GLY A N 1
ATOM 748 C CA . GLY A 1 99 ? 6.568 -8.705 1.316 1.00 90.31 99 GLY A CA 1
ATOM 749 C C . GLY A 1 99 ? 6.961 -7.246 1.075 1.00 90.31 99 GLY A C 1
ATOM 750 O O . GLY A 1 99 ? 8.128 -6.935 0.816 1.00 90.31 99 GLY A O 1
ATOM 751 N N . LEU A 1 100 ? 5.983 -6.347 1.199 1.00 88.25 100 LEU A N 1
ATOM 752 C CA . LEU A 1 100 ? 6.213 -4.910 1.099 1.00 88.25 100 LEU A CA 1
ATOM 753 C C . LEU A 1 100 ? 7.155 -4.452 2.221 1.00 88.25 100 LEU A C 1
ATOM 755 O O . LEU A 1 100 ? 6.838 -4.585 3.400 1.00 88.25 100 LEU A O 1
ATOM 759 N N . LYS A 1 101 ? 8.316 -3.903 1.849 1.00 87.50 101 LYS A N 1
ATOM 760 C CA . LYS A 1 101 ? 9.341 -3.459 2.812 1.00 87.50 101 LYS A CA 1
ATOM 761 C C . LYS A 1 101 ? 9.044 -2.095 3.428 1.00 87.50 101 LYS A C 1
ATOM 763 O O . LYS A 1 101 ? 9.418 -1.839 4.563 1.00 87.50 101 LYS A O 1
ATOM 768 N N . SER A 1 102 ? 8.425 -1.204 2.660 1.00 86.38 102 SER A N 1
ATOM 769 C CA . SER A 1 102 ? 8.087 0.147 3.103 1.00 86.38 102 SER A CA 1
ATOM 770 C C . SER A 1 102 ? 6.952 0.701 2.259 1.00 86.38 102 SER A C 1
ATOM 772 O O . SER A 1 102 ? 6.944 0.483 1.046 1.00 86.38 102 SER A O 1
ATOM 774 N N . ALA A 1 103 ? 6.067 1.474 2.876 1.00 87.00 103 ALA A N 1
ATOM 775 C CA . ALA A 1 103 ? 5.095 2.305 2.183 1.00 87.00 103 ALA A CA 1
ATOM 776 C C . ALA A 1 103 ? 5.410 3.777 2.463 1.00 87.00 103 ALA A C 1
ATOM 778 O O . ALA A 1 103 ? 5.881 4.127 3.548 1.00 87.00 103 ALA A O 1
ATOM 779 N N . ARG A 1 104 ? 5.180 4.639 1.473 1.00 84.94 104 ARG A N 1
ATOM 780 C CA . ARG A 1 104 ? 5.347 6.086 1.614 1.00 84.94 104 ARG A CA 1
ATOM 781 C C . ARG A 1 104 ? 4.127 6.792 1.086 1.00 84.94 104 ARG A C 1
ATOM 783 O O . ARG A 1 104 ? 3.548 6.367 0.090 1.00 84.94 104 ARG A O 1
ATOM 790 N N . VAL A 1 105 ? 3.787 7.887 1.741 1.00 80.94 105 VAL A N 1
ATOM 791 C CA . VAL A 1 105 ? 2.717 8.766 1.309 1.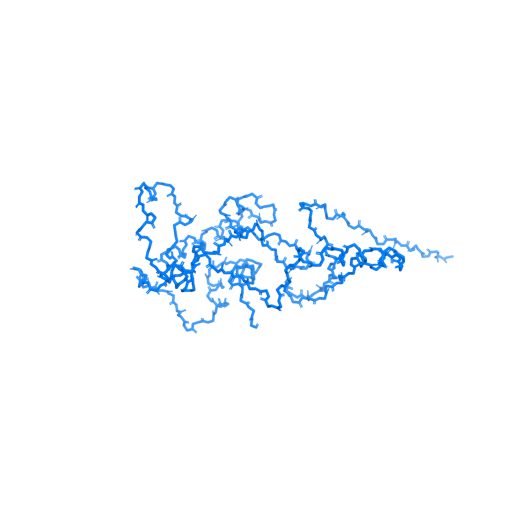00 80.94 105 VAL A CA 1
ATOM 792 C C . VAL A 1 105 ? 3.306 10.127 0.964 1.00 80.94 105 VAL A C 1
ATOM 794 O O . VAL A 1 105 ? 4.204 10.625 1.645 1.00 80.94 105 VAL A O 1
ATOM 797 N N . LEU A 1 106 ? 2.841 10.702 -0.139 1.00 78.31 106 LEU A N 1
ATOM 798 C CA . LEU A 1 106 ? 3.249 12.032 -0.563 1.00 78.31 106 LEU A CA 1
ATOM 799 C C . LEU A 1 106 ? 2.470 13.068 0.245 1.00 78.31 106 LEU A C 1
ATOM 801 O O . LEU A 1 106 ? 1.244 13.094 0.184 1.00 78.31 106 LEU A O 1
ATOM 805 N N . THR A 1 107 ? 3.185 13.910 0.980 1.00 73.75 107 THR A N 1
ATOM 806 C CA . THR A 1 107 ? 2.625 15.020 1.756 1.00 73.75 107 THR A CA 1
ATOM 807 C C . THR A 1 107 ? 3.150 16.358 1.235 1.00 73.75 107 THR A C 1
ATOM 809 O O . THR A 1 107 ? 4.100 16.398 0.450 1.00 73.75 107 THR A O 1
ATOM 812 N N . SER A 1 108 ? 2.609 17.470 1.736 1.00 70.12 108 SER A N 1
ATOM 813 C CA . SER A 1 108 ? 3.158 18.814 1.495 1.00 70.12 108 SER A CA 1
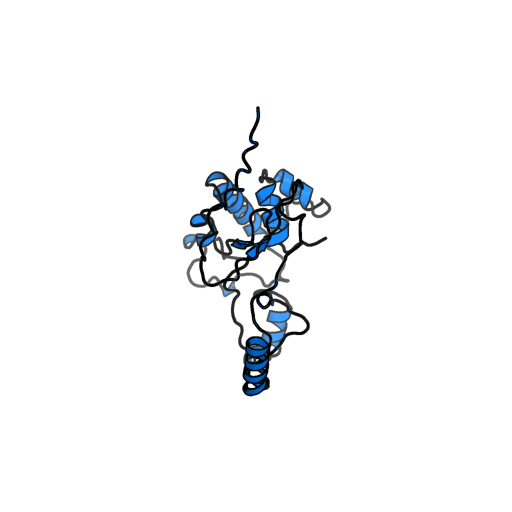ATOM 814 C C . SER A 1 108 ? 4.619 18.985 1.938 1.00 70.12 108 SER A C 1
ATOM 816 O O . SER A 1 108 ? 5.297 19.876 1.438 1.00 70.12 108 SER A O 1
ATOM 818 N N . GLN A 1 109 ? 5.109 18.137 2.848 1.00 69.56 109 GLN A N 1
ATOM 819 C CA . GLN A 1 109 ? 6.490 18.137 3.341 1.00 69.56 109 GLN A CA 1
ATOM 820 C C . GLN A 1 109 ? 7.402 17.162 2.576 1.00 69.56 109 GLN A C 1
ATOM 822 O O . GLN A 1 109 ? 8.579 17.048 2.904 1.00 69.56 109 GLN A O 1
ATOM 827 N N . GLY A 1 110 ? 6.876 16.442 1.580 1.00 74.06 110 GLY A N 1
ATOM 828 C CA . GLY A 1 110 ? 7.606 15.401 0.855 1.00 74.06 110 GLY A CA 1
ATOM 829 C C . GLY A 1 110 ? 7.051 13.995 1.078 1.00 74.06 110 GLY A C 1
ATOM 830 O O . GLY A 1 110 ? 5.945 13.807 1.593 1.00 74.06 110 GLY A O 1
ATOM 831 N N . LEU A 1 111 ? 7.827 12.991 0.662 1.00 78.44 111 LEU A N 1
ATOM 832 C CA . LEU A 1 111 ? 7.517 11.580 0.893 1.00 78.44 111 LEU A CA 1
ATOM 833 C C . LEU A 1 111 ? 7.768 11.211 2.357 1.00 78.44 111 LEU A C 1
ATOM 835 O O . LEU A 1 111 ? 8.904 11.215 2.823 1.00 78.44 111 LEU A O 1
ATOM 839 N N . VAL A 1 112 ? 6.708 10.829 3.063 1.00 78.94 112 VAL A N 1
ATOM 840 C CA . VAL A 1 112 ? 6.759 10.419 4.470 1.00 78.94 112 VAL A CA 1
ATOM 841 C C . VAL A 1 112 ? 6.556 8.912 4.564 1.00 78.94 112 VAL A C 1
ATOM 843 O O . VAL A 1 112 ? 5.695 8.352 3.883 1.00 78.94 112 VAL A O 1
ATOM 846 N N . SER A 1 113 ? 7.358 8.243 5.396 1.00 84.25 113 SER A N 1
ATOM 847 C CA . SER A 1 113 ? 7.201 6.810 5.658 1.00 84.25 113 SER A CA 1
ATOM 848 C C . SER A 1 113 ? 5.904 6.535 6.410 1.00 84.25 113 SER A C 1
ATOM 850 O O . SER A 1 113 ? 5.572 7.223 7.369 1.00 84.25 113 SER A O 1
ATOM 852 N N . VAL A 1 114 ? 5.187 5.503 5.983 1.00 86.38 114 VAL A N 1
ATOM 853 C CA . VAL A 1 114 ? 3.968 5.028 6.635 1.00 86.38 114 VAL A CA 1
ATOM 854 C C . VAL A 1 114 ? 4.380 3.925 7.613 1.00 86.38 114 VAL A C 1
ATOM 856 O O . VAL A 1 114 ? 4.878 2.894 7.154 1.00 86.38 114 VAL A O 1
ATOM 859 N N . PRO A 1 115 ? 4.223 4.096 8.938 1.00 87.81 115 PRO A N 1
ATOM 860 C CA . PRO A 1 115 ? 4.450 3.011 9.887 1.00 87.81 115 PRO A CA 1
ATOM 861 C C . PRO A 1 115 ? 3.502 1.836 9.617 1.00 87.81 115 PRO A C 1
ATOM 863 O O . PRO A 1 115 ? 2.281 1.994 9.661 1.00 87.81 115 PRO A O 1
ATOM 866 N N . LEU A 1 116 ? 4.069 0.656 9.348 1.00 84.81 116 LEU A N 1
ATOM 867 C CA . LEU A 1 116 ? 3.31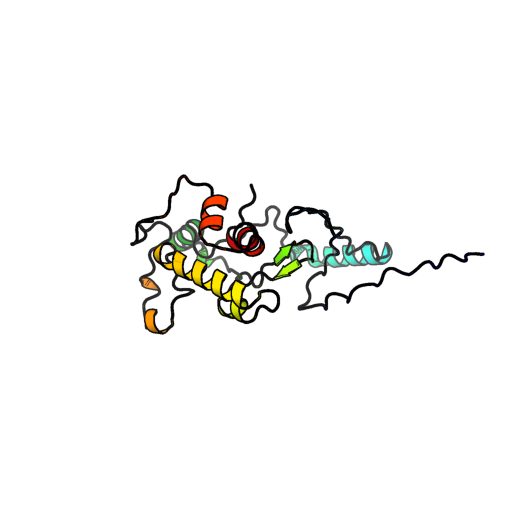1 -0.557 9.014 1.00 84.81 116 LEU A CA 1
ATOM 868 C C . LEU A 1 116 ? 3.152 -1.489 10.220 1.00 84.81 116 LEU A C 1
ATOM 870 O O . LEU A 1 116 ? 2.180 -2.240 10.304 1.00 84.81 116 LEU A O 1
ATOM 874 N N . THR A 1 117 ? 4.087 -1.441 11.170 1.00 86.06 117 THR A N 1
ATOM 875 C CA . THR A 1 117 ? 4.057 -2.257 12.385 1.00 86.06 117 THR A CA 1
ATOM 876 C C . THR A 1 117 ? 3.840 -1.423 13.642 1.00 86.06 117 THR A C 1
ATOM 878 O O . THR A 1 117 ? 4.095 -0.220 13.694 1.00 86.06 117 THR A O 1
ATOM 881 N N . LYS A 1 118 ? 3.436 -2.095 14.726 1.00 86.00 118 LYS A N 1
ATOM 882 C CA . LYS A 1 118 ? 3.379 -1.492 16.062 1.00 86.00 118 LYS A CA 1
ATOM 883 C C . LYS A 1 118 ? 4.724 -0.874 16.467 1.00 86.00 118 LYS A C 1
ATOM 885 O O . LYS A 1 118 ? 4.729 0.204 17.052 1.00 86.00 118 LYS A O 1
ATOM 890 N N . SER A 1 119 ? 5.844 -1.538 16.161 1.00 87.94 119 SER A N 1
ATOM 891 C CA . SER A 1 119 ? 7.186 -1.012 16.448 1.00 87.94 119 SER A CA 1
ATOM 892 C C . SER A 1 119 ? 7.459 0.273 15.670 1.00 87.94 119 SER A C 1
ATOM 894 O O . SER A 1 119 ? 7.943 1.237 16.260 1.00 87.94 119 SER A O 1
ATOM 896 N N . ASP A 1 120 ? 7.070 0.315 14.393 1.00 88.94 120 ASP A N 1
ATOM 897 C CA . ASP A 1 120 ? 7.240 1.498 13.546 1.00 88.94 120 ASP A CA 1
ATOM 898 C C . ASP A 1 120 ? 6.454 2.676 14.113 1.00 88.94 120 ASP A C 1
ATOM 900 O O . ASP A 1 120 ? 7.023 3.745 14.286 1.00 88.94 120 ASP A O 1
ATOM 904 N N . ILE A 1 121 ? 5.195 2.471 14.527 1.00 89.38 121 ILE A N 1
ATOM 905 C CA . ILE A 1 121 ? 4.388 3.521 15.176 1.00 89.38 121 ILE A CA 1
ATOM 906 C C . ILE A 1 121 ? 5.103 4.072 16.418 1.00 89.38 121 ILE A C 1
ATOM 908 O O . ILE A 1 121 ? 5.075 5.276 16.664 1.00 89.38 121 ILE A O 1
ATOM 912 N N . PHE A 1 122 ? 5.743 3.222 17.228 1.00 87.81 122 PHE A N 1
ATOM 913 C CA . PHE A 1 122 ? 6.454 3.683 18.425 1.00 87.81 122 PHE A CA 1
ATOM 914 C C . PHE A 1 122 ? 7.744 4.439 18.103 1.00 87.81 122 PHE A C 1
ATOM 916 O O . PHE A 1 122 ? 8.038 5.427 18.783 1.00 87.81 122 PHE A O 1
ATOM 923 N N . GLN A 1 123 ? 8.486 4.003 17.089 1.00 87.62 123 GLN A N 1
ATOM 924 C CA . GLN A 1 123 ? 9.777 4.575 16.698 1.00 87.62 123 GLN A CA 1
ATOM 925 C C . GLN A 1 123 ? 9.650 5.773 15.749 1.00 87.62 123 GLN A C 1
ATOM 927 O O . GLN A 1 123 ? 10.613 6.515 15.592 1.00 87.62 123 GLN A O 1
ATOM 932 N N . ASP A 1 124 ? 8.468 6.001 15.174 1.00 85.50 124 ASP A N 1
ATOM 933 C CA . ASP A 1 124 ? 8.217 7.063 14.203 1.00 85.50 124 ASP A CA 1
ATOM 934 C C . ASP A 1 124 ? 8.558 8.458 14.782 1.00 85.50 124 ASP A C 1
ATOM 936 O O . ASP A 1 124 ? 7.952 8.865 15.780 1.00 85.50 124 ASP A O 1
ATOM 940 N N . PRO A 1 125 ? 9.522 9.203 14.210 1.00 82.62 125 PRO A N 1
ATOM 941 C CA . PRO A 1 125 ? 9.899 10.527 14.711 1.00 82.62 125 PRO A CA 1
ATOM 942 C C . PRO A 1 125 ? 8.916 11.633 14.295 1.00 82.62 125 PRO A C 1
ATOM 944 O O . PRO A 1 125 ? 8.920 12.716 14.876 1.00 82.62 125 PRO A O 1
ATOM 947 N N . VAL A 1 126 ? 8.075 11.370 13.296 1.00 81.44 126 VAL A N 1
ATOM 948 C CA . VAL A 1 126 ? 7.129 12.303 12.676 1.00 81.44 126 VAL A CA 1
ATOM 949 C C . VAL A 1 126 ? 5.791 12.338 13.431 1.00 81.44 126 VAL A C 1
ATOM 951 O O . VAL A 1 126 ? 5.095 13.363 13.422 1.00 81.44 126 VAL A O 1
ATOM 954 N N . LEU A 1 127 ? 5.426 11.241 14.101 1.00 83.25 127 LEU A N 1
ATOM 955 C CA . LEU A 1 127 ? 4.251 11.147 14.970 1.00 83.25 127 LEU A CA 1
ATOM 956 C C . LEU A 1 127 ? 4.555 11.613 16.399 1.00 83.25 127 LEU A C 1
ATOM 958 O O . LEU A 1 127 ? 5.448 11.104 17.083 1.00 83.25 127 LEU A O 1
ATOM 962 N N . THR A 1 128 ? 3.738 12.523 16.920 1.00 88.56 128 THR A N 1
ATOM 963 C CA . THR A 1 128 ? 3.842 12.948 18.323 1.00 88.56 128 THR A CA 1
ATOM 964 C C . THR A 1 128 ? 3.328 11.861 19.280 1.00 88.56 128 THR A C 1
ATOM 966 O O . THR A 1 128 ? 2.502 11.021 18.921 1.00 88.56 128 THR A O 1
ATOM 969 N N . LEU A 1 129 ? 3.774 11.863 20.545 1.00 90.00 129 LEU A N 1
ATOM 970 C CA . LEU A 1 129 ? 3.302 10.890 21.549 1.00 90.00 129 LEU A CA 1
ATOM 971 C C . LEU A 1 129 ? 1.763 10.838 21.699 1.00 90.00 129 LEU A C 1
ATOM 973 O O . LEU A 1 129 ? 1.229 9.729 21.810 1.00 90.00 129 LEU A O 1
ATOM 977 N N . PRO A 1 130 ? 1.025 11.968 21.705 1.00 90.50 130 PRO A N 1
ATOM 978 C CA . PRO A 1 130 ? -0.436 11.942 21.688 1.00 90.50 130 PRO A CA 1
ATOM 979 C C . PRO A 1 130 ? -1.001 11.254 20.441 1.00 90.50 130 PRO A C 1
ATOM 981 O O . PRO A 1 130 ? -1.859 10.383 20.583 1.00 90.50 130 PRO A O 1
ATOM 984 N N . GLU A 1 131 ? -0.486 11.568 19.249 1.00 89.75 131 GLU A N 1
ATOM 985 C CA . GLU A 1 131 ? -0.927 10.957 17.987 1.00 89.75 131 GLU A CA 1
ATOM 986 C C . GLU A 1 131 ? -0.688 9.445 17.980 1.00 89.75 131 GLU A C 1
ATOM 988 O O . GLU A 1 131 ? -1.602 8.686 17.659 1.00 89.75 131 GLU A O 1
ATOM 993 N N . LYS A 1 132 ? 0.480 8.984 18.448 1.00 90.62 132 LYS A N 1
ATOM 994 C CA . LYS A 1 132 ? 0.783 7.551 18.609 1.00 90.62 132 LYS A CA 1
ATOM 995 C C . LYS A 1 132 ? -0.243 6.850 19.502 1.00 90.62 132 LYS A C 1
ATOM 997 O O . LYS A 1 132 ? -0.733 5.772 19.168 1.00 90.62 132 LYS A O 1
ATOM 1002 N N . ARG A 1 133 ? -0.618 7.464 20.633 1.00 89.75 133 ARG A N 1
ATOM 1003 C CA . ARG A 1 133 ? -1.644 6.918 21.547 1.00 89.75 133 ARG A CA 1
ATOM 1004 C C . ARG A 1 133 ? -3.034 6.901 20.913 1.00 89.75 133 ARG A C 1
ATOM 1006 O O . ARG A 1 133 ? -3.809 5.987 21.182 1.00 89.75 133 ARG A O 1
ATOM 1013 N N . MET A 1 134 ? -3.378 7.912 20.120 1.00 90.19 134 MET A N 1
ATOM 1014 C CA . MET A 1 134 ? -4.660 7.988 19.412 1.00 90.19 134 MET A CA 1
ATOM 1015 C C . MET A 1 134 ? -4.750 6.914 18.329 1.00 90.19 134 MET A C 1
ATOM 1017 O O . MET A 1 134 ? -5.717 6.157 18.323 1.00 90.19 134 MET A O 1
ATOM 1021 N N . LEU A 1 135 ? -3.706 6.781 17.509 1.00 89.25 135 LEU A N 1
ATOM 1022 C CA . LEU A 1 135 ? -3.603 5.764 16.468 1.00 89.25 135 LEU A CA 1
ATOM 1023 C C . LEU A 1 135 ? -3.675 4.350 17.055 1.00 89.25 135 LEU A C 1
ATOM 1025 O O . LEU A 1 135 ? -4.489 3.545 16.618 1.00 89.25 135 LEU A O 1
ATOM 1029 N N . MET A 1 136 ? -2.899 4.059 18.104 1.00 88.69 136 MET A N 1
ATOM 1030 C CA . MET A 1 136 ? -2.937 2.742 18.750 1.00 88.69 136 MET A CA 1
ATOM 1031 C C . MET A 1 136 ? -4.295 2.430 19.386 1.00 88.69 136 MET A C 1
ATOM 1033 O O . MET A 1 136 ? -4.740 1.284 19.314 1.00 88.69 136 MET A O 1
ATOM 1037 N N . ARG A 1 137 ? -4.974 3.417 19.993 1.00 87.25 137 ARG A N 1
ATOM 1038 C CA . ARG A 1 137 ? -6.343 3.228 20.509 1.00 87.25 137 ARG A CA 1
ATOM 1039 C C . ARG A 1 137 ? -7.319 2.903 19.385 1.00 87.25 137 ARG A C 1
ATOM 1041 O O . ARG A 1 137 ? -8.077 1.954 19.539 1.00 87.25 137 ARG A O 1
ATOM 1048 N N . PHE A 1 138 ? -7.251 3.639 18.278 1.00 87.44 138 PHE A N 1
ATOM 1049 C CA . PHE A 1 138 ? -8.084 3.399 17.103 1.00 87.44 138 PHE A CA 1
ATOM 1050 C C . PHE A 1 138 ? -7.838 2.007 16.501 1.00 87.44 138 PHE A C 1
ATOM 1052 O O . PHE A 1 138 ? -8.775 1.244 16.305 1.00 87.44 138 PHE A O 1
ATOM 1059 N N . ILE A 1 139 ? -6.580 1.612 16.284 1.00 84.62 139 ILE A N 1
ATOM 1060 C CA . ILE A 1 139 ? -6.252 0.275 15.759 1.00 84.62 139 ILE A CA 1
ATOM 1061 C C . ILE A 1 139 ? -6.770 -0.820 16.702 1.00 84.62 139 ILE A C 1
ATOM 1063 O O . ILE A 1 139 ? -7.372 -1.796 16.262 1.00 84.62 139 ILE A O 1
ATOM 1067 N N . THR A 1 140 ? -6.591 -0.642 18.014 1.00 81.62 140 THR A N 1
ATOM 1068 C CA . THR A 1 140 ? -7.061 -1.613 19.013 1.00 81.62 140 THR A CA 1
ATOM 1069 C C . THR A 1 140 ? -8.590 -1.694 19.050 1.00 81.62 140 THR A C 1
ATOM 1071 O O . THR A 1 140 ? -9.123 -2.793 19.193 1.00 81.62 140 THR A O 1
ATOM 1074 N N . SER A 1 141 ? -9.310 -0.576 18.880 1.00 80.00 141 SER A N 1
ATOM 1075 C CA . SER A 1 141 ? -10.779 -0.589 18.817 1.00 80.00 141 SER A CA 1
ATOM 1076 C C . SER A 1 141 ? -11.318 -1.292 17.574 1.00 80.00 141 SER A C 1
ATOM 1078 O O . SER A 1 141 ? -12.456 -1.742 17.597 1.00 80.00 141 SER A O 1
ATOM 1080 N N . MET A 1 142 ? -10.506 -1.428 16.520 1.00 78.44 142 MET A N 1
ATOM 1081 C CA . MET A 1 142 ? -10.864 -2.189 15.320 1.00 78.44 142 MET A CA 1
ATOM 1082 C C . MET A 1 142 ? -10.584 -3.687 15.422 1.00 78.44 142 MET A C 1
ATOM 1084 O O . MET A 1 142 ? -11.103 -4.455 14.618 1.00 78.44 142 MET A O 1
ATOM 1088 N N . SER A 1 143 ? -9.797 -4.125 16.407 1.00 74.38 143 SER A N 1
ATOM 1089 C CA . SER A 1 143 ? -9.415 -5.533 16.567 1.00 74.38 143 SER A CA 1
ATOM 1090 C C . SER A 1 143 ? -10.590 -6.522 16.648 1.00 74.38 143 SER A C 1
ATOM 1092 O O . SER A 1 143 ? -10.413 -7.635 16.170 1.00 74.38 143 SER A O 1
ATOM 1094 N N . PRO A 1 144 ? -11.768 -6.194 17.218 1.00 71.06 144 PRO A N 1
ATOM 1095 C CA . PRO A 1 144 ? -12.910 -7.112 17.190 1.00 71.06 144 PRO A CA 1
ATOM 1096 C C . PRO A 1 144 ? -13.455 -7.370 15.776 1.00 71.06 144 PRO A C 1
ATOM 1098 O O . PRO A 1 144 ? -13.987 -8.448 15.509 1.00 71.06 144 PRO A O 1
ATOM 1101 N N . TYR A 1 145 ? -13.308 -6.394 14.877 1.00 72.31 145 TYR A N 1
ATOM 1102 C CA . TYR A 1 145 ? -13.833 -6.434 13.508 1.00 72.31 145 TYR A CA 1
ATOM 1103 C C . TYR A 1 145 ? -12.812 -6.977 12.515 1.00 72.31 145 TYR A C 1
ATOM 1105 O O . TYR A 1 145 ? -13.155 -7.648 11.545 1.00 72.31 145 TYR A O 1
ATOM 1113 N N . VAL A 1 146 ? -11.537 -6.685 12.756 1.00 68.38 146 VAL A N 1
ATOM 1114 C CA . VAL A 1 146 ? -10.441 -7.175 11.937 1.00 68.38 146 VAL A CA 1
ATOM 1115 C C . VAL A 1 146 ? -10.007 -8.508 12.526 1.00 68.38 146 VAL A C 1
ATOM 1117 O O . VAL A 1 146 ? -9.421 -8.537 13.602 1.00 68.38 146 VAL A O 1
ATOM 1120 N N . GLY A 1 147 ? -10.257 -9.612 11.818 1.00 64.38 147 GLY A N 1
ATOM 1121 C CA . GLY A 1 147 ? -9.724 -10.940 12.148 1.00 64.38 147 GLY A CA 1
ATOM 1122 C C . GLY A 1 147 ? -8.197 -10.990 12.013 1.00 64.38 147 GLY A C 1
ATOM 1123 O O . GLY A 1 147 ? -7.667 -11.701 11.169 1.00 64.38 147 GLY A O 1
ATOM 1124 N N . SER A 1 148 ? -7.478 -10.176 12.783 1.00 67.31 148 SER A N 1
ATOM 1125 C CA . SER A 1 148 ? -6.030 -10.015 12.758 1.00 67.31 148 SER A CA 1
ATOM 1126 C C . SER A 1 148 ? -5.495 -9.993 14.177 1.00 67.31 148 SER A C 1
ATOM 1128 O O . SER A 1 148 ? -5.922 -9.204 15.016 1.00 67.31 148 SER A O 1
ATOM 1130 N N . LEU A 1 149 ? -4.494 -10.836 14.420 1.00 66.56 149 LEU A N 1
ATOM 1131 C CA . LEU A 1 149 ? -3.793 -10.910 15.699 1.00 66.56 149 LEU A CA 1
ATOM 1132 C C . LEU A 1 149 ? -2.569 -9.979 15.756 1.00 66.56 149 LEU A C 1
ATOM 1134 O O . LEU A 1 149 ? -1.860 -9.954 16.758 1.00 66.56 149 LEU A O 1
ATOM 1138 N N . ALA A 1 150 ? -2.302 -9.208 14.692 1.00 67.12 150 ALA A N 1
ATOM 1139 C CA . ALA A 1 150 ? -1.066 -8.433 14.526 1.00 67.12 150 ALA A CA 1
ATOM 1140 C C . ALA A 1 150 ? -0.826 -7.383 15.629 1.00 67.12 150 ALA A C 1
ATOM 1142 O O . ALA A 1 150 ? 0.311 -6.972 15.862 1.00 67.12 150 ALA A O 1
ATOM 1143 N N . PHE A 1 151 ? -1.888 -6.961 16.319 1.00 67.56 151 PHE A N 1
ATOM 1144 C CA . PHE A 1 151 ? -1.829 -5.972 17.396 1.00 67.56 151 PHE A CA 1
ATOM 1145 C C . PHE A 1 151 ? -2.205 -6.537 18.770 1.00 67.56 151 PHE A C 1
ATOM 1147 O O . PHE A 1 151 ? -2.197 -5.793 19.758 1.00 67.56 151 PHE A O 1
ATOM 1154 N N . GLU A 1 152 ? -2.485 -7.838 18.866 1.00 70.31 152 GLU A N 1
ATOM 1155 C CA . GLU A 1 152 ? -2.725 -8.481 20.152 1.00 70.31 152 GLU A CA 1
ATOM 1156 C C . GLU A 1 152 ? -1.434 -8.604 20.970 1.00 70.31 152 GLU A C 1
ATOM 1158 O O . GLU A 1 152 ? -0.314 -8.621 20.453 1.00 70.31 152 GLU A O 1
ATOM 1163 N N . SER A 1 153 ? -1.574 -8.644 22.296 1.00 66.44 153 SER A N 1
ATOM 1164 C CA . SER A 1 153 ? -0.418 -8.856 23.162 1.00 66.44 153 SER A CA 1
ATOM 1165 C C . SER A 1 153 ? 0.043 -10.316 23.078 1.00 66.44 153 SER A C 1
ATOM 1167 O O . SER A 1 153 ? -0.795 -11.212 22.952 1.00 66.44 153 SER A O 1
ATOM 1169 N N . PRO A 1 154 ? 1.350 -10.595 23.245 1.00 63.22 154 PRO A N 1
ATOM 1170 C CA . PRO A 1 154 ? 1.858 -11.969 23.307 1.00 63.22 154 PRO A CA 1
ATOM 1171 C C . PRO A 1 154 ? 1.120 -12.848 24.331 1.00 63.22 154 PRO A C 1
ATOM 1173 O O . PRO A 1 154 ? 0.955 -14.044 24.124 1.00 63.22 154 PRO A O 1
ATOM 1176 N N . ALA A 1 155 ? 0.619 -12.238 25.412 1.00 66.69 155 ALA A N 1
ATOM 1177 C CA . ALA A 1 155 ? -0.165 -12.912 26.442 1.00 66.69 155 ALA A CA 1
ATOM 1178 C C . ALA A 1 155 ? -1.544 -13.404 25.957 1.00 66.69 155 ALA A C 1
ATOM 1180 O O . ALA A 1 155 ? -2.052 -14.379 26.502 1.00 66.69 155 ALA A O 1
ATOM 1181 N N . LYS A 1 156 ? -2.151 -12.754 24.952 1.00 64.31 156 LYS A N 1
ATOM 1182 C CA . LYS A 1 156 ? -3.415 -13.189 24.328 1.00 64.31 156 LYS A CA 1
ATOM 1183 C C . LYS A 1 156 ? -3.207 -14.212 23.211 1.00 64.31 156 LYS A C 1
ATOM 1185 O O . LYS A 1 156 ? -4.021 -15.118 23.057 1.00 64.31 156 LYS A O 1
ATOM 1190 N N . LEU A 1 157 ? -2.107 -14.084 22.470 1.00 62.78 157 LEU A N 1
ATOM 1191 C CA . LEU A 1 157 ? -1.803 -14.919 21.308 1.00 62.78 157 LEU A CA 1
ATOM 1192 C C . LEU A 1 157 ? -1.620 -16.401 21.670 1.00 62.78 157 LEU A C 1
ATOM 1194 O O . LEU A 1 157 ? -2.117 -17.261 20.946 1.00 62.78 157 LEU A O 1
ATOM 1198 N N . GLY A 1 158 ? -0.989 -16.721 22.805 1.00 61.75 158 GLY A N 1
ATOM 1199 C CA . GLY A 1 158 ? -0.693 -18.111 23.173 1.00 61.75 158 GLY A CA 1
ATOM 1200 C C . GLY A 1 158 ? 0.157 -18.844 22.119 1.00 61.75 158 GLY A C 1
ATOM 1201 O O . GLY A 1 158 ? 0.535 -18.296 21.087 1.00 61.75 158 GLY A O 1
ATOM 1202 N N . VAL A 1 159 ? 0.488 -20.105 22.382 1.00 56.44 159 VAL A N 1
ATOM 1203 C CA . VAL A 1 159 ? 1.148 -20.987 21.406 1.00 56.44 159 VAL A CA 1
ATOM 1204 C C . VAL A 1 159 ? 0.014 -21.737 20.682 1.00 56.44 159 VAL A C 1
ATOM 1206 O O . VAL A 1 159 ? -0.871 -22.240 21.363 1.00 56.44 159 VAL A O 1
ATOM 1209 N N . ASP A 1 160 ? -0.019 -21.758 19.342 1.00 56.31 160 ASP A N 1
ATOM 1210 C CA . ASP A 1 160 ? -1.022 -22.424 18.461 1.00 56.31 160 ASP A CA 1
ATOM 1211 C C . ASP A 1 160 ? -2.317 -21.693 18.018 1.00 56.31 160 ASP A C 1
ATOM 1213 O O . ASP A 1 160 ? -3.216 -22.327 17.460 1.00 56.31 160 ASP A O 1
ATOM 1217 N N . GLN A 1 161 ? -2.445 -20.363 18.123 1.00 55.22 161 GLN A N 1
ATOM 1218 C CA . GLN A 1 161 ? -3.671 -19.677 17.642 1.00 55.22 161 GLN A CA 1
ATOM 1219 C C . GLN A 1 161 ? -3.669 -19.187 16.186 1.00 55.22 161 GLN A C 1
ATOM 1221 O O . GLN A 1 161 ? -4.707 -18.736 15.708 1.00 55.22 161 GLN A O 1
ATOM 1226 N N . VAL A 1 162 ? -2.575 -19.338 15.430 1.00 52.00 162 VAL A N 1
ATOM 1227 C CA . VAL A 1 162 ? -2.529 -18.909 14.012 1.00 52.00 162 VAL A CA 1
ATOM 1228 C C . VAL A 1 162 ? -3.626 -19.586 13.172 1.00 52.00 162 VAL A C 1
ATOM 1230 O O . VAL A 1 162 ? -4.182 -18.967 12.274 1.00 52.00 162 VAL A O 1
ATOM 1233 N N . ARG A 1 163 ? -4.006 -20.827 13.514 1.00 52.72 163 ARG A N 1
ATOM 1234 C CA . ARG A 1 163 ? -5.078 -21.589 12.843 1.00 52.72 163 ARG A CA 1
ATOM 1235 C C . ARG A 1 163 ? -6.505 -21.221 13.275 1.00 52.72 163 ARG A C 1
ATOM 1237 O O . ARG A 1 163 ? -7.446 -21.769 12.718 1.00 52.72 163 ARG A O 1
ATOM 1244 N N . LYS A 1 164 ? -6.679 -20.359 14.283 1.00 56.81 164 LYS A N 1
ATOM 1245 C CA . LYS A 1 164 ? -7.997 -19.952 14.810 1.00 56.81 164 LYS A CA 1
ATOM 1246 C C . LYS A 1 164 ? -8.471 -18.598 14.289 1.00 56.81 164 LYS A C 1
ATOM 1248 O O . LYS A 1 164 ? -9.564 -18.170 14.644 1.00 56.81 164 LYS A O 1
ATOM 1253 N N . VAL A 1 165 ? -7.654 -17.915 13.490 1.00 60.03 165 VAL A N 1
ATOM 1254 C CA . VAL A 1 165 ? -8.056 -16.659 12.861 1.00 60.03 165 VAL A CA 1
ATOM 1255 C C . VAL A 1 165 ? -9.062 -16.996 11.758 1.00 60.03 165 VAL A C 1
ATOM 1257 O O . VAL A 1 165 ? -8.677 -17.718 10.837 1.00 60.03 165 VAL A O 1
ATOM 1260 N N . PRO A 1 166 ? -10.317 -16.511 11.833 1.00 62.47 166 PRO A N 1
ATOM 1261 C CA . PRO A 1 166 ? -11.315 -16.747 10.788 1.00 62.47 166 PRO A CA 1
ATOM 1262 C C . PRO A 1 166 ? -10.759 -16.295 9.434 1.00 62.47 166 PRO A C 1
ATOM 1264 O O . PRO A 1 166 ? -9.987 -15.340 9.423 1.00 62.47 166 PRO A O 1
ATOM 1267 N N . GLY A 1 167 ? -11.085 -16.936 8.314 1.00 60.50 167 GLY A N 1
ATOM 1268 C CA . GLY A 1 167 ? -10.762 -16.512 6.944 1.00 60.50 167 GLY A CA 1
ATOM 1269 C C . GLY A 1 167 ? -11.442 -15.187 6.554 1.00 60.50 167 GLY A C 1
ATOM 1270 O O . GLY A 1 167 ? -12.311 -14.712 7.283 1.00 60.50 167 GLY A O 1
ATOM 1271 N N . PRO A 1 168 ? -11.013 -14.498 5.475 1.00 58.50 168 PRO A N 1
ATOM 1272 C CA . PRO A 1 168 ? -11.531 -13.167 5.116 1.00 58.50 168 PRO A CA 1
ATOM 1273 C C . PRO A 1 168 ? -13.047 -13.117 4.896 1.00 58.50 168 PRO A C 1
ATOM 1275 O O . PRO A 1 168 ? -13.633 -12.060 5.108 1.00 58.50 168 PRO A O 1
ATOM 1278 N N . ASN A 1 169 ? -13.656 -14.254 4.553 1.00 57.31 169 ASN A N 1
ATOM 1279 C CA . ASN A 1 169 ? -15.098 -14.412 4.358 1.00 57.31 169 ASN A CA 1
ATOM 1280 C C . ASN A 1 169 ? -15.812 -15.112 5.528 1.00 57.31 169 ASN A C 1
ATOM 1282 O O . ASN A 1 169 ? -17.026 -15.299 5.465 1.00 57.31 169 ASN A O 1
ATOM 1286 N N . ASP A 1 170 ? -15.094 -15.507 6.582 1.00 63.75 170 ASP A N 1
ATOM 1287 C CA . ASP A 1 170 ? -15.728 -16.078 7.767 1.00 63.75 170 ASP A CA 1
ATOM 1288 C C . ASP A 1 170 ? -16.416 -14.957 8.553 1.00 63.75 170 ASP A C 1
ATOM 1290 O O . ASP A 1 170 ? -15.826 -13.895 8.780 1.00 63.75 170 ASP A O 1
ATOM 1294 N N . GLU A 1 171 ? -17.660 -15.184 8.986 1.00 54.62 171 GLU A N 1
ATOM 1295 C CA . GLU A 1 171 ? -18.404 -14.201 9.776 1.00 54.62 171 GLU A CA 1
ATOM 1296 C C . GLU A 1 171 ? -17.593 -13.800 11.018 1.00 54.62 171 GLU A C 1
ATOM 1298 O O . GLU A 1 171 ? -17.285 -14.623 11.886 1.00 54.62 171 GLU A O 1
ATOM 1303 N N . ALA A 1 172 ? -17.223 -12.518 11.102 1.00 55.41 172 ALA A N 1
ATOM 1304 C CA . ALA A 1 172 ? -16.539 -11.988 12.269 1.00 55.41 172 ALA A CA 1
ATOM 1305 C C . ALA A 1 172 ? -17.404 -12.240 13.514 1.00 55.41 172 ALA A C 1
ATOM 1307 O O . ALA A 1 172 ? -18.582 -11.887 13.554 1.00 55.41 172 ALA A O 1
ATOM 1308 N N . ALA A 1 173 ? -16.806 -12.828 14.555 1.00 51.56 173 ALA A N 1
ATOM 1309 C CA . ALA A 1 173 ? -17.511 -13.205 15.784 1.00 51.56 173 ALA A CA 1
ATOM 1310 C C . ALA A 1 173 ? -18.159 -12.014 16.521 1.00 51.56 173 ALA A C 1
ATOM 1312 O O . ALA A 1 173 ? -18.990 -12.218 17.406 1.00 51.56 173 ALA A O 1
ATOM 1313 N N . SER A 1 174 ? -17.795 -10.777 16.166 1.00 54.56 174 SER A N 1
ATOM 1314 C CA . SER A 1 174 ? -18.471 -9.572 16.632 1.00 54.56 174 SER A CA 1
ATOM 1315 C C . SER A 1 174 ? -19.208 -8.906 15.472 1.00 54.56 174 SER A C 1
ATOM 1317 O O . SER A 1 174 ? -18.606 -8.453 14.499 1.00 54.56 174 SER A O 1
ATOM 1319 N N . LYS A 1 175 ? -20.539 -8.827 15.582 1.00 52.50 175 LYS A N 1
ATOM 1320 C CA . LYS A 1 175 ? -21.305 -7.856 14.799 1.00 52.50 175 LYS A CA 1
ATOM 1321 C C . LYS A 1 175 ? -20.733 -6.470 15.102 1.00 52.50 175 LYS A C 1
ATOM 1323 O O . LYS A 1 175 ? -20.317 -6.211 16.230 1.00 52.50 175 LYS A O 1
ATOM 1328 N N . LEU A 1 176 ? -20.731 -5.594 14.102 1.00 58.09 176 LEU A N 1
ATOM 1329 C CA . LEU A 1 176 ? -20.382 -4.170 14.182 1.00 58.09 176 LEU A CA 1
ATOM 1330 C C . LEU A 1 176 ? -21.367 -3.381 15.071 1.00 58.09 176 LEU A C 1
ATOM 1332 O O . LEU A 1 176 ? -21.942 -2.377 14.661 1.00 58.09 176 LEU A O 1
ATOM 1336 N N . GLU A 1 177 ? -21.623 -3.854 16.291 1.00 56.19 177 GLU A N 1
ATOM 1337 C CA . GLU A 1 177 ? -22.513 -3.208 17.246 1.00 56.19 177 GLU A CA 1
ATOM 1338 C C . GLU A 1 177 ? -21.961 -1.823 17.593 1.00 56.19 177 GLU A C 1
ATOM 1340 O O . GLU A 1 177 ? -20.885 -1.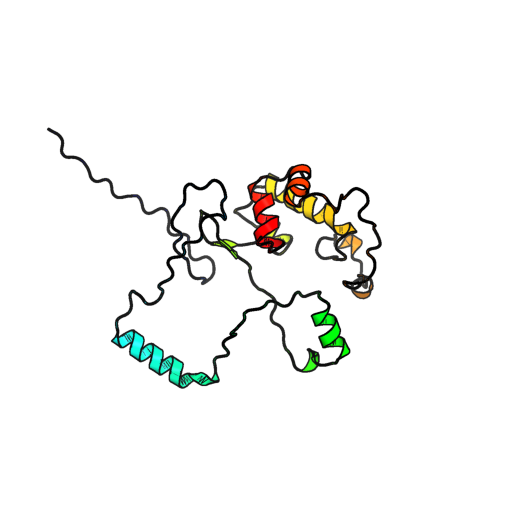674 18.170 1.00 56.19 177 GLU A O 1
ATOM 1345 N N . GLY A 1 178 ? -22.714 -0.792 17.207 1.00 66.44 178 GLY A N 1
ATOM 1346 C CA . GLY A 1 178 ? -22.343 0.607 17.415 1.00 66.44 178 GLY A CA 1
ATOM 1347 C C . GLY A 1 178 ? -21.573 1.258 16.264 1.00 66.44 178 GLY A C 1
ATOM 1348 O O . GLY A 1 178 ? -21.239 2.436 16.384 1.00 66.44 178 GLY A O 1
ATOM 1349 N N . VAL A 1 179 ? -21.321 0.556 15.152 1.00 73.25 179 VAL A N 1
ATOM 1350 C CA . VAL A 1 179 ? -20.811 1.174 13.918 1.00 73.25 179 VAL A CA 1
ATOM 1351 C C . VAL A 1 179 ? -21.951 1.277 12.912 1.00 73.25 179 VAL A C 1
ATOM 1353 O O . VAL A 1 179 ? -22.457 0.274 12.419 1.00 73.25 179 VAL A O 1
ATOM 1356 N N . ASP A 1 180 ? -22.356 2.509 12.614 1.00 82.19 180 ASP A N 1
ATOM 1357 C CA . ASP A 1 180 ? -23.258 2.786 11.501 1.00 82.19 180 ASP A CA 1
ATOM 1358 C C . ASP A 1 180 ? -22.497 2.573 10.184 1.00 82.19 180 ASP A C 1
ATOM 1360 O O . ASP A 1 180 ? -21.475 3.220 9.950 1.00 82.19 180 ASP A O 1
ATOM 1364 N N . LEU A 1 181 ? -22.964 1.626 9.368 1.00 80.00 181 LEU A N 1
ATOM 1365 C CA . LEU A 1 181 ? -22.373 1.283 8.071 1.00 80.00 181 LEU A CA 1
ATOM 1366 C C . LEU A 1 181 ? -22.809 2.231 6.951 1.00 80.00 181 LEU A C 1
ATOM 1368 O O . LEU A 1 181 ? -22.114 2.333 5.943 1.00 80.00 181 LEU A O 1
ATOM 1372 N N . GLU A 1 182 ? -23.929 2.930 7.131 1.00 86.25 182 GLU A N 1
ATOM 1373 C CA . GLU A 1 182 ? -24.466 3.869 6.143 1.00 86.25 182 GLU A CA 1
ATOM 1374 C C . GLU A 1 182 ? -23.853 5.269 6.303 1.00 86.25 182 GLU A C 1
ATOM 1376 O O . GLU A 1 182 ? -23.979 6.124 5.422 1.00 86.25 182 GLU A O 1
ATOM 1381 N N . GLN A 1 183 ? -23.170 5.532 7.423 1.00 89.50 183 GLN A N 1
ATOM 1382 C CA . GLN A 1 183 ? -22.535 6.826 7.643 1.00 89.50 183 GLN A CA 1
ATOM 1383 C C . GLN A 1 183 ? -21.274 6.998 6.771 1.00 89.50 183 GLN A C 1
ATOM 1385 O O . GLN A 1 183 ? -20.500 6.055 6.587 1.00 89.50 183 GLN A O 1
ATOM 1390 N N . PRO A 1 184 ? -20.974 8.225 6.302 1.00 90.31 184 PRO A N 1
ATOM 1391 C CA . PRO A 1 184 ? -19.739 8.493 5.573 1.00 90.31 184 PRO A CA 1
ATOM 1392 C C . PRO A 1 184 ? -18.486 8.198 6.410 1.00 90.31 184 PRO A C 1
ATOM 1394 O O . PRO A 1 184 ? -18.404 8.584 7.579 1.00 90.31 184 PRO A O 1
ATOM 1397 N N . TRP A 1 185 ? -17.460 7.620 5.778 1.00 88.19 185 TRP A N 1
ATOM 1398 C CA . TRP A 1 185 ? -16.161 7.319 6.399 1.00 88.19 185 TRP A CA 1
ATOM 1399 C C . TRP A 1 185 ? -15.546 8.514 7.147 1.00 88.19 185 TRP A C 1
ATOM 1401 O O . TRP A 1 185 ? -15.062 8.378 8.270 1.00 88.19 185 TRP A O 1
ATOM 1411 N N . SER A 1 186 ? -15.626 9.713 6.567 1.00 87.50 186 SER A N 1
ATOM 1412 C CA . SER A 1 186 ? -15.137 10.942 7.202 1.00 87.50 186 SER A CA 1
ATOM 1413 C C . SER A 1 186 ? -15.853 11.248 8.520 1.00 87.50 186 SER A C 1
ATOM 1415 O O . SER A 1 186 ? -15.209 11.583 9.512 1.00 87.50 186 SER A O 1
ATOM 1417 N N . LYS A 1 187 ? -17.179 11.064 8.571 1.00 88.88 187 LYS A N 1
ATOM 1418 C CA . LYS A 1 187 ? -17.979 11.263 9.788 1.00 88.88 187 LYS A CA 1
ATOM 1419 C C . LYS A 1 187 ? -17.664 10.240 10.857 1.00 88.88 187 LYS A C 1
ATOM 1421 O O . LYS A 1 187 ? -17.559 10.606 12.028 1.00 88.88 187 LYS A O 1
ATOM 1426 N N . PHE A 1 188 ? -17.437 8.996 10.458 1.00 88.94 188 PHE A N 1
ATOM 1427 C CA . PHE A 1 188 ? -16.953 7.978 11.374 1.00 88.94 188 PHE A CA 1
ATOM 1428 C C . PHE A 1 188 ? -15.607 8.383 12.005 1.00 88.94 188 PHE A C 1
ATOM 1430 O O . PHE A 1 188 ? -15.463 8.340 13.227 1.00 88.94 188 PHE A O 1
ATOM 1437 N N . LEU A 1 189 ? -14.638 8.843 11.206 1.00 88.62 189 LEU A N 1
ATOM 1438 C CA . LEU A 1 189 ? -13.321 9.253 11.705 1.00 88.62 189 LEU A CA 1
ATOM 1439 C C . LEU A 1 189 ? -13.361 10.492 12.618 1.00 88.62 189 LEU A C 1
ATOM 1441 O O . LEU A 1 189 ? -12.630 10.534 13.614 1.00 88.62 189 LEU A O 1
ATOM 1445 N N . GLU A 1 190 ? -14.229 11.468 12.333 1.00 87.31 190 GLU A N 1
ATOM 1446 C CA . GLU A 1 190 ? -14.457 12.636 13.200 1.00 87.31 190 GLU A CA 1
ATOM 1447 C C . GLU A 1 190 ? -14.891 12.209 14.618 1.00 87.31 190 GLU A C 1
ATOM 1449 O O . GLU A 1 190 ? -14.406 12.752 15.618 1.00 87.31 190 GLU A O 1
ATOM 1454 N N . GLN A 1 191 ? -15.745 11.185 14.728 1.00 88.31 191 GLN A N 1
ATOM 1455 C CA . GLN A 1 191 ? -16.229 10.660 16.014 1.00 88.31 191 GLN A CA 1
ATOM 1456 C C . GLN A 1 191 ? -15.123 9.980 16.835 1.00 88.31 191 GLN A C 1
ATOM 1458 O O . GLN A 1 191 ? -15.174 9.986 18.068 1.00 88.31 191 GLN A O 1
ATOM 1463 N N . GLN A 1 192 ? -14.082 9.454 16.180 1.00 86.12 192 GLN A N 1
ATOM 1464 C CA . GLN A 1 192 ? -12.953 8.790 16.846 1.00 86.12 192 GLN A CA 1
ATOM 1465 C C . GLN A 1 192 ? -11.967 9.770 17.507 1.00 86.12 192 GLN A C 1
ATOM 1467 O O . GLN A 1 192 ? -10.939 9.354 18.049 1.00 86.12 192 GLN A O 1
ATOM 1472 N N . LYS A 1 193 ? -12.281 11.076 17.503 1.00 85.50 193 LYS A N 1
ATOM 1473 C CA . LYS A 1 193 ? -11.461 12.155 18.081 1.00 85.50 193 LYS A CA 1
ATOM 1474 C C . LYS A 1 193 ? -10.039 12.178 17.516 1.00 85.50 193 LYS A C 1
ATOM 1476 O O . LYS A 1 193 ? -9.110 12.530 18.234 1.00 85.50 193 LYS A O 1
ATOM 1481 N N . LEU A 1 194 ? -9.857 11.776 16.260 1.00 88.38 194 LEU A N 1
ATOM 1482 C CA . LEU A 1 194 ? -8.564 11.777 15.577 1.00 88.38 194 LEU A CA 1
ATOM 1483 C C . LEU A 1 194 ? -8.227 13.179 15.057 1.00 88.38 194 LEU A C 1
ATOM 1485 O O . LEU A 1 194 ? -9.123 13.917 14.647 1.00 88.38 194 LEU A O 1
ATOM 1489 N N . SER A 1 195 ? -6.941 13.550 15.048 1.00 88.56 195 SER A N 1
ATOM 1490 C CA . SER A 1 195 ? -6.503 14.788 14.389 1.00 88.56 195 SER A CA 1
ATOM 1491 C C . SER A 1 195 ? -6.752 14.692 12.883 1.00 88.56 195 SER A C 1
ATOM 1493 O O . SER A 1 195 ? -6.667 13.599 12.328 1.00 88.56 195 SER A O 1
ATOM 1495 N N . LEU A 1 196 ? -7.010 15.818 12.207 1.00 86.38 196 LEU A N 1
ATOM 1496 C CA . LEU A 1 196 ? -7.237 15.838 10.753 1.00 86.38 196 LEU A CA 1
ATOM 1497 C C . LEU A 1 196 ? -6.115 15.110 9.997 1.00 86.38 196 LEU A C 1
ATOM 1499 O O . LEU A 1 196 ? -6.379 14.259 9.158 1.00 86.38 196 LEU A O 1
ATOM 1503 N N . ARG A 1 197 ? -4.864 15.348 10.403 1.00 84.25 197 ARG A N 1
ATOM 1504 C CA . ARG A 1 197 ? -3.683 14.656 9.879 1.00 84.25 197 ARG A CA 1
ATOM 1505 C C . ARG A 1 197 ? -3.779 13.133 10.000 1.00 84.25 197 ARG A C 1
ATOM 1507 O O . ARG A 1 197 ? -3.481 12.430 9.043 1.00 84.25 197 ARG A O 1
ATOM 1514 N N . LEU A 1 198 ? -4.185 12.611 11.162 1.00 87.25 198 LEU A N 1
ATOM 1515 C CA . LEU A 1 198 ? -4.361 11.169 11.354 1.00 87.25 198 LEU A CA 1
ATOM 1516 C C . LEU A 1 198 ? -5.549 10.624 10.557 1.00 87.25 198 LEU A C 1
ATOM 1518 O O . LEU A 1 198 ? -5.470 9.501 10.072 1.00 87.25 198 LEU A O 1
ATOM 1522 N N . GLN A 1 199 ? -6.627 11.394 10.406 1.00 89.62 199 GLN A N 1
ATOM 1523 C CA . GLN A 1 199 ? -7.774 10.986 9.592 1.00 89.62 199 GLN A CA 1
ATOM 1524 C C . GLN A 1 199 ? -7.373 10.818 8.125 1.00 89.62 199 GLN A C 1
ATOM 1526 O O . GLN A 1 199 ? -7.650 9.783 7.520 1.00 89.62 199 GLN A O 1
ATOM 1531 N N . GLU A 1 200 ? -6.668 11.802 7.569 1.00 85.81 200 GLU A N 1
ATOM 1532 C CA . GLU A 1 200 ? -6.153 11.729 6.204 1.00 85.81 200 GLU A CA 1
ATOM 1533 C C . GLU A 1 200 ? -5.117 10.602 6.061 1.00 85.81 200 GLU A C 1
ATOM 1535 O O . GLU A 1 200 ? -5.187 9.815 5.121 1.00 85.81 200 GLU A O 1
ATOM 1540 N N . PHE A 1 201 ? -4.205 10.458 7.029 1.00 86.62 201 PHE A N 1
ATOM 1541 C CA . PHE A 1 201 ? -3.215 9.380 7.039 1.00 86.62 201 PHE A CA 1
ATOM 1542 C C . PHE A 1 201 ? -3.872 7.991 7.022 1.00 86.62 201 PHE A C 1
ATOM 1544 O O . PHE A 1 201 ? -3.509 7.150 6.206 1.00 86.62 201 PHE A O 1
ATOM 1551 N N . LEU A 1 202 ? -4.877 7.744 7.867 1.00 88.69 202 LEU A N 1
ATOM 1552 C CA . LEU A 1 202 ? -5.623 6.483 7.858 1.00 88.69 202 LEU A CA 1
ATOM 1553 C C . LEU A 1 202 ? -6.327 6.254 6.517 1.00 88.69 202 LEU A C 1
ATOM 1555 O O . LEU A 1 202 ? -6.244 5.161 5.965 1.00 88.69 202 LEU A O 1
ATOM 1559 N N . THR A 1 203 ? -6.980 7.287 5.987 1.00 89.25 203 THR A N 1
ATOM 1560 C CA . THR A 1 203 ? -7.768 7.208 4.749 1.00 89.25 203 THR A CA 1
ATOM 1561 C C . THR A 1 203 ? -6.889 6.882 3.544 1.00 89.25 203 THR A C 1
ATOM 1563 O O . THR A 1 203 ? -7.131 5.900 2.845 1.00 89.25 203 THR A O 1
ATOM 1566 N N . TYR A 1 204 ? -5.835 7.666 3.324 1.00 87.31 204 TYR A N 1
ATOM 1567 C CA . TYR A 1 204 ? -5.038 7.582 2.102 1.00 87.31 204 TYR A CA 1
ATOM 1568 C C . TYR A 1 204 ? -3.857 6.618 2.220 1.00 87.31 204 TYR A C 1
ATOM 1570 O O . TYR A 1 204 ? -3.512 5.967 1.240 1.00 87.31 204 TYR A O 1
ATOM 1578 N N . ALA A 1 205 ? -3.226 6.500 3.394 1.00 86.06 205 ALA A N 1
ATOM 1579 C CA . ALA A 1 205 ? -2.013 5.693 3.545 1.00 86.06 205 ALA A CA 1
ATOM 1580 C C . ALA A 1 205 ? -2.286 4.247 3.985 1.00 86.06 205 ALA A C 1
ATOM 1582 O O . ALA A 1 205 ? -1.540 3.353 3.591 1.00 86.06 205 ALA A O 1
ATOM 1583 N N . ILE A 1 206 ? -3.331 4.009 4.790 1.00 85.56 206 ILE A N 1
ATOM 1584 C CA . ILE A 1 206 ? -3.670 2.661 5.283 1.00 85.56 206 ILE A CA 1
ATOM 1585 C C . ILE A 1 206 ? -4.831 2.060 4.495 1.00 85.56 206 ILE A C 1
ATOM 1587 O O . ILE A 1 206 ? -4.707 0.958 3.966 1.00 85.56 206 ILE A O 1
ATOM 1591 N N . CYS A 1 207 ? -5.954 2.772 4.408 1.00 86.75 207 CYS A N 1
ATOM 1592 C CA . CYS A 1 207 ? -7.142 2.293 3.704 1.00 86.75 207 CYS A CA 1
ATOM 1593 C C . CYS A 1 207 ? -7.010 2.396 2.180 1.00 86.75 207 CYS A C 1
ATOM 1595 O O . CYS A 1 207 ? -7.835 1.817 1.479 1.00 86.75 207 CYS A O 1
ATOM 1597 N N . LEU A 1 208 ? -5.983 3.101 1.679 1.00 86.62 208 LEU A N 1
ATOM 1598 C CA . LEU A 1 208 ? -5.735 3.326 0.250 1.00 86.62 208 LEU A CA 1
ATOM 1599 C C . LEU A 1 208 ? -6.992 3.836 -0.477 1.00 86.62 208 LEU A C 1
ATOM 1601 O O . LEU A 1 208 ? -7.284 3.444 -1.607 1.00 86.62 208 LEU A O 1
ATOM 1605 N N . TRP A 1 209 ? -7.768 4.675 0.212 1.00 83.62 209 TRP A N 1
ATOM 1606 C CA . TRP A 1 209 ? -9.047 5.176 -0.264 1.00 83.62 209 TRP A CA 1
ATOM 1607 C C . TRP A 1 209 ? -8.826 6.431 -1.110 1.00 83.62 209 TRP A C 1
ATOM 1609 O O . TRP A 1 209 ? -8.646 7.519 -0.569 1.00 83.62 209 TRP A O 1
ATOM 1619 N N . ASP A 1 210 ? -8.842 6.283 -2.432 1.00 66.12 210 ASP A N 1
ATOM 1620 C CA . ASP A 1 210 ? -8.869 7.396 -3.387 1.00 66.12 210 ASP A CA 1
ATOM 1621 C C . ASP A 1 210 ? -10.286 7.470 -3.993 1.00 66.12 210 ASP A C 1
ATOM 1623 O O . ASP A 1 210 ? -10.672 6.589 -4.762 1.00 66.12 210 ASP A O 1
ATOM 1627 N N . TRP A 1 211 ? -11.069 8.491 -3.623 1.00 50.38 211 TRP A N 1
ATOM 1628 C CA . TRP A 1 211 ? -12.346 8.861 -4.258 1.00 50.38 211 TRP A CA 1
ATOM 1629 C C . TRP A 1 211 ? -12.350 10.353 -4.572 1.00 50.38 211 TRP A C 1
ATOM 1631 O O . TRP A 1 211 ? -11.916 11.133 -3.692 1.00 50.38 211 TRP A O 1
#

Sequence (211 aa):
SSTGCDEPLEEGPALEDLAGLTAVPVVPNPASSCFSCRKLVWDPYGARSEEEMQALRADVGKRANAWSIDVVPRLLFGRSELVDVLVESGVARYLEFQGLKSARVLTSQGLVSVPLTKSDIFQDPVLTLPEKRMLMRFITSMSPYVGSLAFESPAKLGVDQVRKVPGPNDEAASKLEGVDLEQPWSKFLEQQKLSLRLQEFLTYAICLWDW

Secondary structure (DSSP, 8-state):
------------------SS---PPBPP---SSTTS---B---TTTTS-HHHHHHHHHHHHHTGGG----SS--PPPSSSHHHHHHHHTTGGGG---PPP--EEEEETTEEEEE--SHHHHHH-SSS-HHHHHHHHHHHHHHTTTS---TTS-HHHH-SS-GGGSPPTTSPPSS--TT--SSS-HHHHHHHTT--HHHHHIIIIIIS----

Organism: Alexandrium catenella (NCBI:txid2925)

Radius of gyration: 23.15 Å; chains: 1; bounding box: 51×81×52 Å

pLDDT: mean 75.03, std 18.78, range [29.45, 97.56]